Protein AF-0000000068495509 (afdb_homodimer)

Secondary structure (DSSP, 8-state):
-HHHHHHHHHHHHHHIIIIIHHHHS-GGG-S-HHHHHHHHHHH--HHHHH--HHHHHHHHHIIIIIHHHHHHHHHHHHHHSS--GGGHHHHHHHHHHHHHHHHHHHHHHHS-EE-TTS-EE--HHHHHHHHHHHHHHHHHHHHHHHHHHHHHHT--/-HHHHHHHHHHHHHHIIIIIHHHHS-GGG-S-HHHHHHHHHHH--HHHHH--HHHHHHHHHIIIIIHHHHHHHHHHHHHHSS--GGGHHHHHHHHHHHHHHHHHHHHHHHS-EE-TTS-EE--HHHHHHHHHHHHHHHHHHHHHHHHHHHHHHT--

InterPro domains:
  IPR016964 Sigma intracellular receptor 2 [PIRSF031032] (3-147)
  IPR033118 EXPERA domain [PF05241] (33-143)
  IPR033118 EXPERA domain [PS51751] (1-141)
  IPR051987 Sigma-2 receptor-like [PTHR31204] (2-148)

Organism: Komagataella pastoris (NCBI:txid4922)

Structure (mmCIF, N/CA/C/O backbone):
data_AF-0000000068495509-model_v1
#
loop_
_entity.id
_entity.type
_entity.pdbx_description
1 polymer 'Efficient mitochondria targeting-associated protein 19'
#
loop_
_atom_site.group_PDB
_atom_site.id
_atom_site.type_symbol
_atom_site.label_atom_id
_atom_site.label_alt_id
_atom_site.label_comp_id
_atom_site.label_asym_id
_atom_site.label_entity_id
_atom_site.label_seq_id
_atom_site.pdbx_PDB_ins_code
_atom_site.Cartn_x
_atom_site.Cartn_y
_atom_site.Cartn_z
_atom_site.occupancy
_atom_site.B_iso_or_equiv
_atom_site.auth_seq_id
_atom_site.auth_comp_id
_atom_site.auth_asym_id
_atom_site.auth_atom_id
_atom_site.pdbx_PDB_model_num
ATOM 1 N N . MET A 1 1 ? -19.75 14.352 3.955 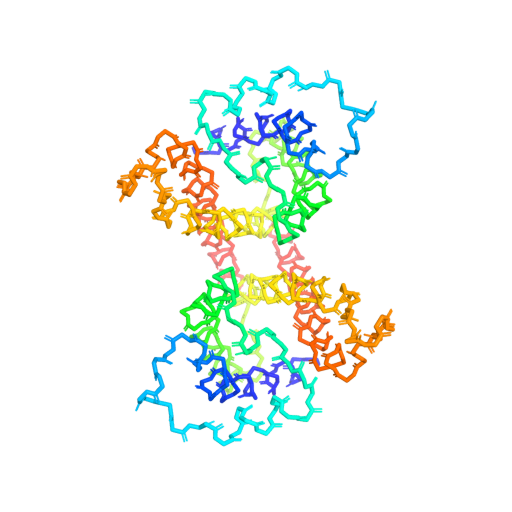1 87.19 1 MET A N 1
ATOM 2 C CA . MET A 1 1 ? -18.844 13.328 3.445 1 87.19 1 MET A CA 1
ATOM 3 C C . MET A 1 1 ? -18.203 12.547 4.59 1 87.19 1 MET A C 1
ATOM 5 O O . MET A 1 1 ? -18.109 11.32 4.535 1 87.19 1 MET A O 1
ATOM 9 N N . GLU A 1 2 ? -18.078 13.281 5.75 1 93.25 2 GLU A N 1
ATOM 10 C CA . GLU A 1 2 ? -17.422 12.609 6.867 1 93.25 2 GLU A CA 1
ATOM 11 C C . GLU A 1 2 ? -18.344 11.555 7.484 1 93.25 2 GLU A C 1
ATOM 13 O O . GLU A 1 2 ? -17.875 10.516 7.945 1 93.25 2 GLU A O 1
ATOM 18 N N . TYR A 1 3 ? -19.641 11.891 7.426 1 94.5 3 TYR A N 1
ATOM 19 C CA . TYR A 1 3 ? -20.594 10.906 7.941 1 94.5 3 TYR A CA 1
ATOM 20 C C . TYR A 1 3 ? -20.562 9.633 7.102 1 94.5 3 TYR A C 1
ATOM 22 O O . TYR A 1 3 ? -20.641 8.523 7.641 1 94.5 3 TYR A O 1
ATOM 30 N N . PHE A 1 4 ? -20.484 9.828 5.863 1 96.12 4 PHE A N 1
ATOM 31 C CA . PHE A 1 4 ? -20.391 8.688 4.953 1 96.12 4 PHE A CA 1
ATOM 32 C C . PHE A 1 4 ? -19.156 7.84 5.273 1 96.12 4 PHE A C 1
ATOM 34 O O . PHE A 1 4 ? -19.25 6.609 5.324 1 96.12 4 PHE A O 1
ATOM 41 N N . TYR A 1 5 ? -18.031 8.453 5.484 1 96.94 5 TYR A N 1
ATOM 42 C CA . TYR A 1 5 ? -16.797 7.734 5.812 1 96.94 5 TYR A CA 1
ATOM 43 C C . TYR A 1 5 ? -16.938 7.023 7.156 1 96.94 5 TYR A C 1
ATOM 45 O O . TYR A 1 5 ? -16.406 5.922 7.332 1 96.94 5 TYR A O 1
ATOM 53 N N . PHE A 1 6 ? -17.656 7.672 8.055 1 96.81 6 PHE A N 1
ATOM 54 C CA . PHE A 1 6 ? -17.891 7.07 9.367 1 96.81 6 PHE A CA 1
ATOM 55 C C . PHE A 1 6 ? -18.672 5.766 9.227 1 96.81 6 PHE A C 1
ATOM 57 O O . PHE A 1 6 ? -18.297 4.742 9.797 1 96.81 6 PHE A O 1
ATOM 64 N N . ILE A 1 7 ? -19.719 5.801 8.492 1 96.44 7 ILE A N 1
ATOM 65 C CA . ILE A 1 7 ? -20.531 4.609 8.273 1 96.44 7 ILE A CA 1
ATOM 66 C C . ILE A 1 7 ? -19.703 3.541 7.559 1 96.44 7 ILE A C 1
ATOM 68 O O . ILE A 1 7 ? -19.812 2.354 7.871 1 96.44 7 ILE A O 1
ATOM 72 N N . TYR A 1 8 ? -18.922 3.939 6.609 1 96.81 8 TYR A N 1
ATOM 73 C CA . TYR A 1 8 ? -18.047 3.041 5.875 1 96.81 8 TYR A CA 1
ATOM 74 C C . TYR A 1 8 ? -17.109 2.297 6.824 1 96.81 8 TYR A C 1
ATOM 76 O O . TYR A 1 8 ? -16.984 1.072 6.746 1 96.81 8 TYR A O 1
ATOM 84 N N . PHE A 1 9 ? -16.438 3.055 7.738 1 97 9 PHE A N 1
ATOM 85 C CA . PHE A 1 9 ? -15.531 2.439 8.695 1 97 9 PHE A CA 1
ATOM 86 C C . PHE A 1 9 ? -16.281 1.502 9.633 1 97 9 PHE A C 1
ATOM 88 O O . PHE A 1 9 ? -15.812 0.408 9.938 1 97 9 PHE A O 1
ATOM 95 N N . LEU A 1 10 ? -17.469 1.968 10.031 1 95.69 10 LEU A N 1
ATOM 96 C CA . LEU A 1 10 ? -18.266 1.182 10.953 1 95.69 10 LEU A CA 1
ATOM 97 C C . LEU A 1 10 ? -18.656 -0.157 10.336 1 95.69 10 LEU A C 1
ATOM 99 O O . LEU A 1 10 ? -18.547 -1.2 10.984 1 95.69 10 LEU A O 1
ATOM 103 N N . LEU A 1 11 ? -19.016 -0.144 9.086 1 93.5 11 LEU A N 1
ATOM 104 C CA . LEU A 1 11 ? -19.469 -1.348 8.398 1 93.5 11 LEU A CA 1
ATOM 105 C C . LEU A 1 11 ? -18.281 -2.258 8.062 1 93.5 11 LEU A C 1
ATOM 107 O O . LEU A 1 11 ? -18.438 -3.48 7.992 1 93.5 11 LEU A O 1
ATOM 111 N N . HIS A 1 12 ? -17.156 -1.715 7.852 1 93.81 12 HIS A N 1
ATOM 112 C CA . HIS A 1 12 ? -15.984 -2.492 7.449 1 93.81 12 HIS A CA 1
ATOM 113 C C . HIS A 1 12 ? -15.43 -3.303 8.617 1 93.81 12 HIS A C 1
ATOM 115 O O . HIS A 1 12 ? -14.742 -4.301 8.414 1 93.81 12 HIS A O 1
ATOM 121 N N . ILE A 1 13 ? -15.703 -2.893 9.844 1 93.75 13 ILE A N 1
ATOM 122 C CA . ILE A 1 13 ? -15.195 -3.586 11.023 1 93.75 13 ILE A CA 1
ATOM 123 C C . ILE A 1 13 ? -15.742 -5.012 11.055 1 93.75 13 ILE A C 1
ATOM 125 O O . ILE A 1 13 ? -14.969 -5.977 11.031 1 93.75 13 ILE A O 1
ATOM 129 N N . PRO A 1 14 ? -17.078 -5.219 11 1 89.44 14 PRO A N 1
ATOM 130 C CA . PRO A 1 14 ? -17.578 -6.598 11.008 1 89.44 14 PRO A CA 1
ATOM 131 C C . PRO A 1 14 ? -17.219 -7.359 9.734 1 89.44 14 PRO A C 1
ATOM 133 O O . PRO A 1 14 ? -17 -8.57 9.781 1 89.44 14 PRO A O 1
ATOM 136 N N . ILE A 1 15 ? -17.172 -6.73 8.625 1 87 15 ILE A N 1
ATOM 137 C CA . ILE A 1 15 ? -16.828 -7.379 7.363 1 87 15 ILE A CA 1
ATOM 138 C C . ILE A 1 15 ? -15.406 -7.93 7.434 1 87 15 ILE A C 1
ATOM 140 O O . ILE A 1 15 ? -15.156 -9.07 7.027 1 87 15 ILE A O 1
ATOM 144 N N . THR A 1 16 ? -14.508 -7.105 7.93 1 88.81 16 THR A N 1
ATOM 145 C CA . THR A 1 16 ? -13.117 -7.516 8.07 1 88.81 16 THR A CA 1
ATOM 146 C C . THR A 1 16 ? -12.992 -8.688 9.031 1 88.81 16 THR A C 1
ATOM 148 O O . THR A 1 16 ? -12.305 -9.672 8.742 1 88.81 16 THR A O 1
ATOM 151 N N . ILE A 1 17 ? -13.695 -8.688 10.094 1 86.81 17 ILE A N 1
ATOM 152 C CA . ILE A 1 17 ? -13.586 -9.695 11.141 1 86.81 17 ILE A CA 1
ATOM 153 C C . ILE A 1 17 ? -14.234 -11 10.672 1 86.81 17 ILE A C 1
ATOM 155 O O . ILE A 1 17 ? -13.719 -12.086 10.93 1 86.81 17 ILE A O 1
ATOM 159 N N . VAL A 1 18 ? -15.289 -10.922 9.883 1 83.5 18 VAL A N 1
ATOM 160 C CA . VAL A 1 18 ? -16.078 -12.094 9.547 1 83.5 18 VAL A CA 1
ATOM 161 C C . VAL A 1 18 ? -15.586 -12.695 8.234 1 83.5 18 VAL A C 1
ATOM 163 O O . VAL A 1 18 ? -15.492 -13.914 8.094 1 83.5 18 VAL A O 1
ATOM 166 N N . ILE A 1 19 ? -15.234 -11.844 7.328 1 84.62 19 ILE A N 1
ATOM 167 C CA . ILE A 1 19 ? -14.938 -12.328 5.984 1 84.62 19 ILE A CA 1
ATOM 168 C C . ILE A 1 19 ? -13.422 -12.359 5.777 1 84.62 19 ILE A C 1
ATOM 170 O O . ILE A 1 19 ? -12.836 -13.438 5.602 1 84.62 19 ILE A O 1
ATOM 174 N N . ASP A 1 20 ? -12.805 -11.211 5.988 1 86.62 20 ASP A N 1
ATOM 175 C CA . ASP A 1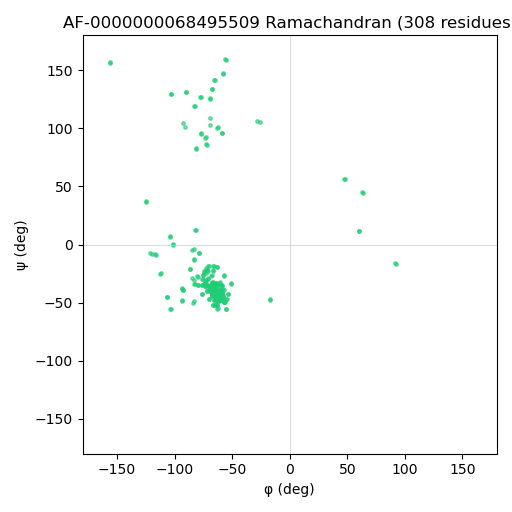 20 ? -11.383 -11.125 5.684 1 86.62 20 ASP A CA 1
ATOM 176 C C . ASP A 1 20 ? -10.562 -12.008 6.621 1 86.62 20 ASP A C 1
ATOM 178 O O . ASP A 1 20 ? -9.578 -12.617 6.207 1 86.62 20 ASP A O 1
ATOM 182 N N . ALA A 1 21 ? -10.984 -12.156 7.793 1 86.38 21 ALA A N 1
ATOM 183 C CA . ALA A 1 21 ? -10.234 -12.922 8.789 1 86.38 21 ALA A CA 1
ATOM 184 C C . ALA A 1 21 ? -10.188 -14.398 8.422 1 86.38 21 ALA A C 1
ATOM 186 O O . ALA A 1 21 ? -9.25 -15.109 8.797 1 86.38 21 ALA A O 1
ATOM 187 N N . THR A 1 22 ? -11.109 -14.898 7.594 1 84.75 22 THR A N 1
ATOM 188 C CA . THR A 1 22 ? -11.156 -16.312 7.223 1 84.75 22 THR A CA 1
ATOM 189 C C . THR A 1 22 ? -9.992 -16.672 6.301 1 84.75 22 THR A C 1
ATOM 191 O O . THR A 1 22 ? -9.656 -17.844 6.148 1 84.75 22 THR A O 1
ATOM 194 N N . VAL A 1 23 ? -9.461 -15.672 5.746 1 87.06 23 VAL A N 1
ATOM 195 C CA . VAL A 1 23 ? -8.352 -15.898 4.828 1 87.06 23 VAL A CA 1
ATOM 196 C C . VAL A 1 23 ? -7.105 -16.297 5.613 1 87.06 23 VAL A C 1
ATOM 198 O O . VAL A 1 23 ? -6.285 -17.094 5.133 1 87.06 23 VAL A O 1
ATOM 201 N N . VAL A 1 24 ? -6.965 -15.812 6.816 1 84.88 24 VAL A N 1
ATOM 202 C CA . VAL A 1 24 ? -5.734 -16.031 7.57 1 84.88 24 VAL A CA 1
ATOM 203 C C . VAL A 1 24 ? -6.004 -16.953 8.758 1 84.88 24 VAL A C 1
ATOM 205 O O . VAL A 1 24 ? -5.086 -17.594 9.273 1 84.88 24 VAL A O 1
ATOM 208 N N . ILE A 1 25 ? -7.203 -16.984 9.203 1 78.12 25 ILE A N 1
ATOM 209 C CA . ILE A 1 25 ? -7.527 -17.781 10.383 1 78.12 25 ILE A CA 1
ATOM 210 C C . ILE A 1 25 ? -7.93 -19.188 9.961 1 78.12 25 ILE A C 1
ATOM 212 O O . ILE A 1 25 ? -8.727 -19.359 9.031 1 78.12 25 ILE A O 1
ATOM 216 N N . PRO A 1 26 ? -7.344 -20.125 10.609 1 72.56 26 PRO A N 1
ATOM 217 C CA . PRO A 1 26 ? -7.66 -21.516 10.289 1 72.56 26 PRO A CA 1
ATOM 218 C C . PRO A 1 26 ? -9.141 -21.844 10.438 1 72.56 26 PRO A C 1
ATOM 220 O O . PRO A 1 26 ? -9.836 -21.188 11.227 1 72.56 26 PRO A O 1
ATOM 223 N N . PRO A 1 27 ? -9.531 -22.688 9.633 1 65.5 27 PRO A N 1
ATOM 224 C CA . PRO A 1 27 ? -10.945 -23.047 9.547 1 65.5 27 PRO A CA 1
ATOM 225 C C . PRO A 1 27 ? -11.547 -23.406 10.898 1 65.5 27 PRO A C 1
ATOM 227 O O . PRO A 1 27 ? -12.727 -23.141 11.148 1 65.5 27 PRO A O 1
ATOM 230 N N . TRP A 1 28 ? -10.82 -23.922 11.633 1 61.12 28 TRP A N 1
ATOM 231 C CA . TRP A 1 28 ? -11.398 -24.406 12.883 1 61.12 28 TRP A CA 1
ATOM 232 C C . TRP A 1 28 ? -11.875 -23.25 13.75 1 61.12 28 TRP A C 1
ATOM 234 O O . TRP A 1 28 ? -12.727 -23.422 14.625 1 61.12 28 TRP A O 1
ATOM 244 N N . PHE A 1 29 ? -11.414 -22.141 13.477 1 60.94 29 PHE A N 1
ATOM 245 C CA . PHE A 1 29 ? -11.789 -20.969 14.266 1 60.94 29 PHE A CA 1
ATOM 246 C C . PHE A 1 29 ? -12.781 -20.109 13.5 1 60.94 29 PHE A C 1
ATOM 248 O O . PHE A 1 29 ? -13.172 -19.031 13.977 1 60.94 29 PHE A O 1
ATOM 255 N N . GLN A 1 30 ? -13.18 -20.703 12.359 1 62.19 30 GLN A N 1
ATOM 256 C CA . GLN A 1 30 ? -14.031 -19.859 11.523 1 62.19 30 GLN A CA 1
ATOM 257 C C . GLN A 1 30 ? -15.508 -20.062 11.852 1 62.19 30 GLN A C 1
ATOM 259 O O . GLN A 1 30 ? -16.031 -21.172 11.727 1 62.19 30 GLN A O 1
ATOM 264 N N . TRP A 1 31 ? -16.094 -19.219 12.578 1 62.91 31 TRP A N 1
ATOM 265 C CA . TRP A 1 31 ? -17.484 -19.297 13 1 62.91 31 TRP A CA 1
ATOM 266 C C . TRP A 1 31 ? -18.406 -18.75 11.914 1 62.91 31 TRP A C 1
ATOM 268 O O . TRP A 1 31 ? -19.625 -18.969 11.945 1 62.91 31 TRP A O 1
ATOM 278 N N . GLN A 1 32 ? -17.859 -18.234 10.844 1 64.75 32 GLN A N 1
ATOM 279 C CA . GLN A 1 32 ? -18.703 -17.547 9.875 1 64.75 32 GLN A CA 1
ATOM 280 C C . GLN A 1 32 ? -18.547 -18.141 8.477 1 64.75 32 GLN A C 1
ATOM 282 O O . GLN A 1 32 ? -18.562 -17.406 7.48 1 64.75 32 GLN A O 1
ATOM 287 N N . GLU A 1 33 ? -18.391 -19.359 8.453 1 67.44 33 GLU A N 1
ATOM 288 C CA . GLU A 1 33 ? -18.156 -20.109 7.223 1 67.44 33 GLU A CA 1
ATOM 289 C C . GLU A 1 33 ? -19.328 -19.953 6.25 1 67.44 33 GLU A C 1
ATOM 291 O O . GLU A 1 33 ? -19.125 -19.859 5.035 1 67.44 33 GLU A O 1
ATOM 296 N N . LYS A 1 34 ? -20.453 -19.812 6.887 1 74.44 34 LYS A N 1
ATOM 297 C CA . LYS A 1 34 ? -21.641 -19.75 6.035 1 74.44 34 LYS A CA 1
ATOM 298 C C . LYS A 1 34 ? -21.656 -18.469 5.207 1 74.44 34 LYS A C 1
ATOM 300 O O . LYS A 1 34 ? -22.047 -18.484 4.035 1 74.44 34 LYS A O 1
ATOM 305 N N . LEU A 1 35 ? -21.312 -17.422 5.832 1 75.69 35 LEU A N 1
ATOM 306 C CA . LEU A 1 35 ? -21.312 -16.141 5.113 1 75.69 35 LEU A CA 1
ATOM 307 C C . LEU A 1 35 ? -20.266 -16.141 4.008 1 75.69 35 LEU A C 1
ATOM 309 O O . LEU A 1 35 ? -20.516 -15.625 2.914 1 75.69 35 LEU A O 1
ATOM 313 N N . VAL A 1 36 ? -19.172 -16.734 4.293 1 77.31 36 VAL A N 1
ATOM 314 C CA . VAL A 1 36 ? -18.094 -16.812 3.312 1 77.31 36 VAL A CA 1
ATOM 315 C C . VAL A 1 36 ? -18.516 -17.703 2.152 1 77.31 36 VAL A C 1
ATOM 317 O O . VAL A 1 36 ? -18.281 -17.375 0.988 1 77.31 36 VAL A O 1
ATOM 320 N N . GLU A 1 37 ? -19.125 -18.766 2.488 1 78.12 37 GLU A N 1
ATOM 321 C CA . GLU A 1 37 ? -19.609 -19.688 1.462 1 78.12 37 GLU A CA 1
ATOM 322 C C . GLU A 1 37 ? -20.656 -19.031 0.576 1 78.12 37 GLU A C 1
ATOM 324 O O . GLU A 1 37 ? -20.672 -19.219 -0.641 1 78.12 37 GLU A O 1
ATOM 329 N N . PHE A 1 38 ? -21.484 -18.297 1.233 1 78.75 38 PHE A N 1
ATOM 330 C CA . PHE A 1 38 ? -22.5 -17.578 0.479 1 78.75 38 PHE A CA 1
ATOM 331 C C . PHE A 1 38 ? -21.859 -16.594 -0.49 1 78.75 38 PHE A C 1
ATOM 333 O O . PHE A 1 38 ? -22.25 -16.516 -1.657 1 78.75 38 PHE A O 1
ATOM 340 N N . HIS A 1 39 ? -20.922 -15.883 -0.007 1 78.31 39 HIS A N 1
ATOM 341 C CA . HIS A 1 39 ? -20.234 -14.906 -0.841 1 78.31 39 HIS A CA 1
ATOM 342 C C . HIS A 1 39 ? -19.484 -15.586 -1.983 1 78.31 39 HIS A C 1
ATOM 344 O O . HIS A 1 39 ? -19.531 -15.117 -3.123 1 78.31 39 HIS A O 1
ATOM 350 N N . GLN A 1 40 ? -18.906 -16.656 -1.719 1 79.88 40 GLN A N 1
ATOM 351 C CA . GLN A 1 40 ? -18.156 -17.391 -2.736 1 79.88 40 GLN A CA 1
ATOM 352 C C . GLN A 1 40 ? -19.078 -17.938 -3.818 1 79.88 40 GLN A C 1
ATOM 354 O O . GLN A 1 40 ? -18.766 -17.859 -5.008 1 79.88 40 GLN A O 1
ATOM 359 N N . GLN A 1 41 ? -20.141 -18.406 -3.422 1 78.81 41 GLN A N 1
ATOM 360 C CA . GLN A 1 41 ? -21.109 -18.969 -4.359 1 78.81 41 GLN A CA 1
ATOM 361 C C . GLN A 1 41 ? -21.797 -17.891 -5.168 1 78.81 41 GLN A C 1
ATOM 363 O O . GLN A 1 41 ? -22.016 -18.047 -6.371 1 78.81 41 GLN A O 1
ATOM 368 N N . ALA A 1 42 ? -22.016 -16.844 -4.512 1 79.25 42 ALA A N 1
ATOM 369 C CA . ALA A 1 42 ? -22.766 -15.766 -5.148 1 79.25 42 ALA A CA 1
ATOM 370 C C . ALA A 1 42 ? -21.891 -15.008 -6.148 1 79.25 42 ALA A C 1
ATOM 372 O O . ALA A 1 42 ? -22.359 -14.625 -7.227 1 79.25 42 ALA A O 1
ATOM 373 N N . ASN A 1 43 ? -20.656 -14.875 -5.871 1 83.88 43 ASN A N 1
ATOM 374 C CA . ASN A 1 43 ? -19.828 -13.984 -6.684 1 83.88 43 ASN A CA 1
ATOM 375 C C . ASN A 1 43 ? -18.656 -14.742 -7.328 1 83.88 43 ASN A C 1
ATOM 377 O O . ASN A 1 43 ? -17.969 -14.203 -8.195 1 83.88 43 ASN A O 1
ATOM 381 N N . GLY A 1 44 ? -18.438 -15.945 -7 1 83.56 44 GLY A N 1
ATOM 382 C CA . GLY A 1 44 ? -17.328 -16.703 -7.555 1 83.56 44 GLY A CA 1
ATOM 383 C C . GLY A 1 44 ? -15.977 -16.109 -7.203 1 83.56 44 GLY A C 1
ATOM 384 O O . GLY A 1 44 ? -15.125 -15.93 -8.07 1 83.56 44 GLY A O 1
ATOM 385 N N . ASP A 1 45 ? -15.836 -15.773 -6 1 86.44 45 ASP A N 1
ATOM 386 C CA . ASP A 1 45 ? -14.617 -15.117 -5.527 1 86.44 45 ASP A CA 1
ATOM 387 C C . ASP A 1 45 ? -13.461 -16.109 -5.453 1 86.44 45 ASP A C 1
ATOM 389 O O . ASP A 1 45 ? -13.25 -16.75 -4.414 1 86.44 45 ASP A O 1
ATOM 393 N N . PHE A 1 46 ? -12.719 -16.188 -6.543 1 87.94 46 PHE A N 1
ATOM 394 C CA . PHE A 1 46 ? -11.641 -17.156 -6.652 1 87.94 46 PHE A CA 1
ATOM 395 C C . PHE A 1 46 ? -10.469 -16.781 -5.754 1 87.94 46 PHE A C 1
ATOM 397 O O . PHE A 1 46 ? -9.664 -17.625 -5.375 1 87.94 46 PHE A O 1
ATOM 404 N N . LEU A 1 47 ? -10.344 -15.516 -5.391 1 89.5 47 LEU A N 1
ATOM 405 C CA . LEU A 1 47 ? -9.273 -15.094 -4.496 1 89.5 47 LEU A CA 1
ATOM 406 C C . LEU A 1 47 ? -9.492 -15.641 -3.09 1 89.5 47 LEU A C 1
ATOM 408 O O . LEU A 1 47 ? -8.539 -16.062 -2.432 1 89.5 47 LEU A O 1
ATOM 412 N N . LEU A 1 48 ? -10.742 -15.625 -2.686 1 87.25 48 LEU A N 1
ATOM 413 C CA . LEU A 1 48 ? -11.086 -16.141 -1.362 1 87.25 48 LEU A CA 1
ATOM 414 C C . LEU A 1 48 ? -10.969 -17.656 -1.325 1 87.25 48 LEU A C 1
ATOM 416 O O . LEU A 1 48 ? -10.773 -18.25 -0.259 1 87.25 48 LEU A O 1
ATOM 420 N N . ASP A 1 49 ? -11.039 -18.219 -2.492 1 85.19 49 ASP A N 1
ATOM 421 C CA . ASP A 1 49 ? -10.938 -19.672 -2.592 1 85.19 49 ASP A CA 1
ATOM 422 C C . ASP A 1 49 ? -9.477 -20.125 -2.596 1 85.19 49 ASP A C 1
ATOM 424 O O . ASP A 1 49 ? -9.086 -21 -1.82 1 85.19 49 ASP A O 1
ATOM 428 N N . SER A 1 50 ? -8.703 -19.516 -3.396 1 88.44 50 SER A N 1
ATOM 429 C CA . SER A 1 50 ? -7.316 -19.953 -3.58 1 88.44 50 SER A CA 1
ATOM 430 C C . SER A 1 50 ? -6.406 -19.359 -2.51 1 88.44 50 SER A C 1
ATOM 432 O O . SER A 1 50 ? -5.363 -19.938 -2.191 1 88.44 50 SER A O 1
ATOM 434 N N . LYS A 1 51 ? -6.715 -18.203 -1.985 1 91.19 51 LYS A N 1
ATOM 435 C CA . LYS A 1 51 ? -5.977 -17.5 -0.936 1 91.19 51 LYS A CA 1
ATOM 436 C C . LYS A 1 51 ? -4.484 -17.469 -1.24 1 91.19 51 LYS A C 1
ATOM 438 O O . LYS A 1 51 ? -3.668 -17.891 -0.416 1 91.19 51 LYS A O 1
ATOM 443 N N . PRO A 1 52 ? -4.188 -16.938 -2.416 1 92.31 52 PRO A N 1
ATOM 444 C CA . PRO A 1 52 ? -2.76 -16.859 -2.729 1 92.31 52 PRO A CA 1
ATOM 445 C C . PRO A 1 52 ? -1.959 -16.109 -1.664 1 92.31 52 PRO A C 1
ATOM 447 O O . PRO A 1 52 ? -2.521 -15.312 -0.912 1 92.31 52 PRO A O 1
ATOM 450 N N . LEU A 1 53 ? -0.712 -16.328 -1.6 1 91.69 53 LEU A N 1
ATOM 451 C CA . LEU A 1 53 ? 0.146 -15.82 -0.538 1 91.69 53 LEU A CA 1
ATOM 452 C C . LEU A 1 53 ? 0.108 -14.289 -0.5 1 91.69 53 LEU A C 1
ATOM 454 O O . LEU A 1 53 ? 0.078 -13.695 0.578 1 91.69 53 LEU A O 1
ATOM 458 N N . TRP A 1 54 ? 0.203 -13.68 -1.69 1 92.38 54 TRP A N 1
ATOM 459 C CA . TRP A 1 54 ? 0.149 -12.227 -1.721 1 92.38 54 TRP A CA 1
ATOM 460 C C . TRP A 1 54 ? -1.167 -11.719 -1.14 1 92.38 54 TRP A C 1
ATOM 462 O O . TRP A 1 54 ? -1.192 -10.703 -0.438 1 92.38 54 TRP A O 1
ATOM 472 N N . PHE A 1 55 ? -2.252 -12.445 -1.356 1 93.94 55 PHE A N 1
ATOM 473 C CA . PHE A 1 55 ? -3.57 -12.078 -0.846 1 93.94 55 PHE A CA 1
ATOM 474 C C . PHE A 1 55 ? -3.637 -12.273 0.664 1 93.94 55 PHE A C 1
ATOM 476 O O . PHE A 1 55 ? -4.145 -11.414 1.384 1 93.94 55 PHE A O 1
ATOM 483 N N . ARG A 1 56 ? -3.08 -13.289 1.119 1 92.56 56 ARG A N 1
ATOM 484 C CA . ARG A 1 56 ? -3.029 -13.539 2.555 1 92.56 56 ARG A CA 1
ATOM 485 C C . ARG A 1 56 ? -2.209 -12.477 3.273 1 92.56 56 ARG A C 1
ATOM 487 O O . ARG A 1 56 ? -2.562 -12.055 4.375 1 92.56 56 ARG A O 1
ATOM 494 N N . SER A 1 57 ? -1.155 -12.117 2.619 1 91.75 57 SER A N 1
ATOM 495 C CA . SER A 1 57 ? -0.308 -11.086 3.211 1 91.75 57 SER A CA 1
ATOM 496 C C . SER A 1 57 ? -1.053 -9.766 3.33 1 91.75 57 SER A C 1
ATOM 498 O O . SER A 1 57 ? -0.895 -9.047 4.32 1 91.75 57 SER A O 1
ATOM 500 N N . PHE A 1 58 ? -1.839 -9.422 2.348 1 94.19 58 PHE A N 1
ATOM 501 C CA . PHE A 1 58 ? -2.652 -8.211 2.389 1 94.19 58 PHE A CA 1
ATOM 502 C C . PHE A 1 58 ? -3.637 -8.258 3.553 1 94.19 58 PHE A C 1
ATOM 504 O O . PHE A 1 58 ? -3.799 -7.277 4.277 1 94.19 58 PHE A O 1
ATOM 511 N N . VAL A 1 59 ? -4.258 -9.422 3.686 1 92.56 59 VAL A N 1
ATOM 512 C CA . VAL A 1 59 ? -5.285 -9.57 4.711 1 92.56 59 VAL A CA 1
ATOM 513 C C . VAL A 1 59 ? -4.652 -9.484 6.098 1 92.56 59 VAL A C 1
ATOM 515 O O . VAL A 1 59 ? -5.238 -8.922 7.023 1 92.56 59 VAL A O 1
ATOM 518 N N . TYR A 1 60 ? -3.492 -9.992 6.191 1 91.06 60 TYR A N 1
ATOM 519 C CA . TYR A 1 60 ? -2.768 -9.867 7.453 1 91.06 60 TYR A CA 1
ATOM 520 C C . TYR A 1 60 ? -2.576 -8.406 7.828 1 91.06 60 TYR A C 1
ATOM 522 O O . TYR A 1 60 ? -2.828 -8.008 8.969 1 91.06 60 TYR A O 1
ATOM 530 N N . LEU A 1 61 ? -2.186 -7.621 6.863 1 88.56 61 LEU A N 1
ATOM 531 C CA . LEU A 1 61 ? -1.975 -6.195 7.098 1 88.56 61 LEU A CA 1
ATOM 532 C C . LEU A 1 61 ? -3.291 -5.5 7.426 1 88.56 61 LEU A C 1
ATOM 534 O O . LEU A 1 61 ? -3.322 -4.574 8.242 1 88.56 61 LEU A O 1
ATOM 538 N N . GLU A 1 62 ? -4.289 -5.938 6.836 1 90.5 62 GLU A N 1
ATOM 539 C CA . GLU A 1 62 ? -5.609 -5.379 7.117 1 90.5 62 GLU A CA 1
ATOM 540 C C . GLU A 1 62 ? -6.012 -5.617 8.57 1 90.5 62 GLU A C 1
ATOM 542 O O . GLU A 1 62 ? -6.52 -4.715 9.234 1 90.5 62 GLU A O 1
ATOM 547 N N . LEU A 1 63 ? -5.77 -6.773 8.977 1 90.94 63 LEU A N 1
ATOM 548 C CA . LEU A 1 63 ? -6.18 -7.145 10.328 1 90.94 63 LEU A CA 1
ATOM 549 C C . LEU A 1 63 ? -5.32 -6.441 11.367 1 90.94 63 LEU A C 1
ATOM 551 O O . LEU A 1 63 ? -5.816 -6.059 12.43 1 90.94 63 LEU A O 1
ATOM 555 N N . VAL A 1 64 ? -4.117 -6.156 11.016 1 89.75 64 VAL A N 1
ATOM 556 C CA . VAL A 1 64 ? -3.176 -5.633 12 1 89.75 64 VAL A CA 1
ATOM 557 C C . VAL A 1 64 ? -3.213 -4.105 11.984 1 89.75 64 VAL A C 1
ATOM 559 O O . VAL A 1 64 ? -3.125 -3.467 13.039 1 89.75 64 VAL A O 1
ATOM 562 N N . LEU A 1 65 ? -3.33 -3.551 10.781 1 90.88 65 LEU A N 1
ATOM 563 C CA . LEU A 1 65 ? -3.207 -2.102 10.68 1 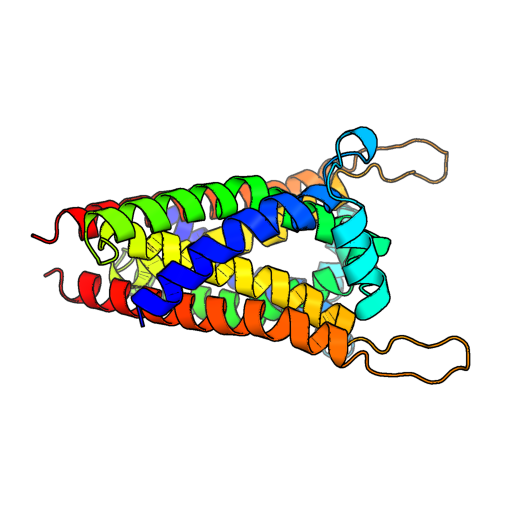90.88 65 LEU A CA 1
ATOM 564 C C . LEU A 1 65 ? -4.566 -1.457 10.422 1 90.88 65 LEU A C 1
ATOM 566 O O . LEU A 1 65 ? -4.957 -0.518 11.117 1 90.88 65 LEU A O 1
ATOM 570 N N . GLN A 1 66 ? -5.324 -2.002 9.531 1 93 66 GLN A N 1
ATOM 571 C CA . GLN A 1 66 ? -6.559 -1.351 9.102 1 93 66 GLN A CA 1
ATOM 572 C C . GLN A 1 66 ? -7.656 -1.511 10.148 1 93 66 GLN A C 1
ATOM 574 O O . GLN A 1 66 ? -8.367 -0.554 10.461 1 93 66 GLN A O 1
ATOM 579 N N . LEU A 1 67 ? -7.758 -2.674 10.688 1 94.19 67 LEU A N 1
ATOM 580 C CA . LEU A 1 67 ? -8.844 -2.939 11.633 1 94.19 67 LEU A CA 1
ATOM 581 C C . LEU A 1 67 ? -8.719 -2.057 12.867 1 94.19 67 LEU A C 1
ATOM 583 O O . LEU A 1 67 ? -9.672 -1.365 13.242 1 94.19 67 LEU A O 1
ATOM 587 N N . PRO A 1 68 ? -7.594 -1.997 13.547 1 95.06 68 PRO A N 1
ATOM 588 C CA . PRO A 1 68 ? -7.457 -1.063 14.664 1 95.06 68 PRO A CA 1
ATOM 589 C C . PRO A 1 68 ? -7.695 0.388 14.258 1 95.06 68 PRO A C 1
ATOM 591 O O . PRO A 1 68 ? -8.258 1.166 15.031 1 95.06 68 PRO A O 1
ATOM 594 N N . ALA A 1 69 ? -7.246 0.757 13.117 1 96.12 69 ALA A N 1
ATOM 595 C CA . ALA A 1 69 ? -7.465 2.119 12.633 1 96.12 69 ALA A CA 1
ATOM 596 C C . ALA A 1 69 ? -8.953 2.426 12.508 1 96.12 69 ALA A C 1
ATOM 598 O O . ALA A 1 69 ? -9.398 3.521 12.859 1 96.12 69 ALA A O 1
ATOM 599 N N . PHE A 1 70 ? -9.719 1.442 12.016 1 97 70 PHE A N 1
ATOM 600 C CA . PHE A 1 70 ? -11.156 1.627 11.891 1 97 70 PHE A CA 1
ATOM 601 C C . PHE A 1 70 ? -11.781 1.926 13.25 1 97 70 PHE A C 1
ATOM 603 O O . PHE A 1 70 ? -12.641 2.805 13.367 1 97 70 PHE A O 1
ATOM 610 N N . VAL A 1 71 ? -11.352 1.247 14.227 1 96.31 71 VAL A N 1
ATOM 611 C CA . VAL A 1 71 ? -11.883 1.437 15.578 1 96.31 71 VAL A CA 1
ATOM 612 C C . VAL A 1 71 ? -11.547 2.844 16.062 1 96.31 71 VAL A C 1
ATOM 614 O O . VAL A 1 71 ? -12.414 3.539 16.609 1 96.31 71 VAL A O 1
ATOM 617 N N . VAL A 1 72 ? -10.383 3.264 15.836 1 96.5 72 VAL A N 1
ATOM 618 C CA . VAL A 1 72 ? -9.938 4.594 16.25 1 96.5 72 VAL A CA 1
ATOM 619 C C . VAL A 1 72 ? -10.773 5.656 15.531 1 96.5 72 VAL A C 1
ATOM 621 O O . VAL A 1 72 ? -11.227 6.617 16.156 1 96.5 72 VAL A O 1
ATOM 624 N N . PHE A 1 73 ? -10.945 5.461 14.195 1 97.44 73 PHE A N 1
ATOM 625 C CA . PHE A 1 73 ? -11.695 6.434 13.414 1 97.44 73 PHE A CA 1
ATOM 626 C C . PHE A 1 73 ? -13.133 6.52 13.891 1 97.44 73 PHE A C 1
ATOM 628 O O . PHE A 1 73 ? -13.688 7.613 14.023 1 97.44 73 PHE A O 1
ATOM 635 N N . VAL A 1 74 ? -13.742 5.383 14.172 1 97.06 74 VAL A N 1
ATOM 636 C CA . VAL A 1 74 ? -15.133 5.332 14.586 1 97.06 74 VAL A CA 1
ATOM 637 C C . VAL A 1 74 ? -15.289 5.984 15.961 1 97.06 74 VAL A C 1
ATOM 639 O O . VAL A 1 74 ? -16.203 6.785 16.172 1 97.06 74 VAL A O 1
ATOM 642 N N . ILE A 1 75 ? -14.406 5.691 16.891 1 96.94 75 ILE A N 1
ATOM 643 C CA . ILE A 1 75 ? -14.469 6.266 18.219 1 96.94 75 ILE A CA 1
ATOM 644 C C . ILE A 1 75 ? -14.266 7.777 18.141 1 96.94 75 ILE A C 1
ATOM 646 O O . ILE A 1 75 ? -14.992 8.539 18.797 1 96.94 75 ILE A O 1
ATOM 650 N N . ASP A 1 76 ? -13.25 8.211 17.359 1 95.94 76 ASP A N 1
ATOM 651 C CA . ASP A 1 76 ? -12.969 9.633 17.219 1 95.94 76 ASP A CA 1
ATOM 652 C C . ASP A 1 76 ? -14.18 10.383 16.656 1 95.94 76 ASP A C 1
ATOM 654 O O . ASP A 1 76 ? -14.578 11.422 17.188 1 95.94 76 ASP A O 1
ATOM 658 N N . TYR A 1 77 ? -14.727 9.812 15.625 1 96 77 TYR A N 1
ATOM 659 C CA . TYR A 1 77 ? -15.891 10.453 15.016 1 96 77 TYR A CA 1
ATOM 660 C C . TYR A 1 77 ? -17.078 10.438 15.977 1 96 77 TYR A C 1
ATOM 662 O O . TYR A 1 77 ? -17.844 11.406 16.031 1 96 77 TYR A O 1
ATOM 670 N N . TRP A 1 78 ? -17.312 9.352 16.641 1 94.19 78 TRP A N 1
ATOM 671 C CA . TRP A 1 78 ? -18.422 9.227 17.578 1 94.19 78 TRP A CA 1
ATOM 672 C C . TRP A 1 78 ? -18.328 10.266 18.688 1 94.19 78 TRP A C 1
ATOM 674 O O . TRP A 1 78 ? -19.328 10.844 19.094 1 94.19 78 TRP A O 1
ATOM 684 N N . ARG A 1 79 ? -17.156 10.609 19.125 1 95.12 79 ARG A N 1
ATOM 685 C CA . ARG A 1 79 ? -16.922 11.531 20.219 1 95.12 79 ARG A CA 1
ATOM 686 C C . ARG A 1 79 ? -16.984 12.977 19.75 1 95.12 79 ARG A C 1
ATOM 688 O O . ARG A 1 79 ? -17.453 13.859 20.469 1 95.12 79 ARG A O 1
ATOM 695 N N . ASN A 1 80 ? -16.547 13.281 18.516 1 94.44 80 ASN A N 1
ATOM 696 C CA . ASN A 1 80 ? -16.328 14.664 18.094 1 94.44 80 ASN A CA 1
ATOM 697 C C . ASN A 1 80 ? -17.266 15.039 16.938 1 94.44 80 ASN A C 1
ATOM 699 O O . ASN A 1 80 ? -17.312 16.203 16.531 1 94.44 80 ASN A O 1
ATOM 703 N N . SER A 1 81 ? -18 14.094 16.375 1 93.19 81 SER A N 1
ATOM 704 C CA . SER A 1 81 ? -18.891 14.289 15.242 1 93.19 81 SER A CA 1
ATOM 705 C C . SER A 1 81 ? -18.125 14.781 14.016 1 93.19 81 SER A C 1
ATOM 707 O O . SER A 1 81 ? -18.703 15.383 13.117 1 93.19 81 SER A O 1
ATOM 709 N N . ARG A 1 82 ? -16.812 14.703 14.109 1 93.75 82 ARG A N 1
ATOM 710 C CA . ARG A 1 82 ? -15.875 14.969 13.031 1 93.75 82 ARG A CA 1
ATOM 711 C C . ARG A 1 82 ? -14.555 14.258 13.266 1 93.75 82 ARG A C 1
ATOM 713 O O . ARG A 1 82 ? -14.258 13.828 14.383 1 93.75 82 ARG A O 1
ATOM 720 N N . PHE A 1 83 ? -13.812 14.031 12.172 1 95.25 83 PHE A N 1
ATOM 721 C CA . PHE A 1 83 ? -12.484 13.461 12.359 1 95.25 83 PHE A CA 1
ATOM 722 C C . PHE A 1 83 ? -11.5 14.531 12.828 1 95.25 83 PHE A C 1
ATOM 724 O O . PHE A 1 83 ? -11.414 15.609 12.234 1 95.25 83 PHE A O 1
ATOM 731 N N . SER A 1 84 ? -10.82 14.273 13.891 1 94.06 84 SER A N 1
ATOM 732 C CA . SER A 1 84 ? -9.773 15.172 14.375 1 94.06 84 SER A CA 1
ATOM 733 C C . SER A 1 84 ? -8.609 15.242 13.391 1 94.06 84 SER A C 1
ATOM 735 O O . SER A 1 84 ? -8.219 14.234 12.805 1 94.06 84 SER A O 1
ATOM 737 N N . PRO A 1 85 ? -8.008 16.391 13.195 1 92.56 85 PRO A N 1
ATOM 738 C CA . PRO A 1 85 ? -6.914 16.578 12.242 1 92.56 85 PRO A CA 1
ATOM 739 C C . PRO A 1 85 ? -5.73 15.648 12.508 1 92.56 85 PRO A C 1
ATOM 741 O O . PRO A 1 85 ? -5.012 15.266 11.578 1 92.56 85 PRO A O 1
ATOM 744 N N . ARG A 1 86 ? -5.59 15.281 13.688 1 91.81 86 ARG A N 1
ATOM 745 C CA . ARG A 1 86 ? -4.48 14.406 14.039 1 91.81 86 ARG A CA 1
ATOM 746 C C . ARG A 1 86 ? -4.598 13.062 13.328 1 91.81 86 ARG A C 1
ATOM 748 O O . ARG A 1 86 ? -3.604 12.344 13.18 1 91.81 86 ARG A O 1
ATOM 755 N N . TRP A 1 87 ? -5.801 12.711 12.852 1 94.88 87 TRP A N 1
ATOM 756 C CA . TRP A 1 87 ? -6.027 11.406 12.25 1 94.88 87 TRP A CA 1
ATOM 757 C C . TRP A 1 87 ? -6.039 11.5 10.727 1 94.88 87 TRP A C 1
ATOM 759 O O . TRP A 1 87 ? -6.145 10.477 10.039 1 94.88 87 TRP A O 1
ATOM 769 N N . TYR A 1 88 ? -5.855 12.68 10.156 1 95.19 88 TYR A N 1
ATOM 770 C CA . TYR A 1 88 ? -5.875 12.859 8.703 1 95.19 88 TYR A CA 1
ATOM 771 C C . TYR A 1 88 ? -4.762 12.062 8.039 1 95.19 88 TYR A C 1
ATOM 773 O O . TYR A 1 88 ? -4.992 11.391 7.031 1 95.19 88 TYR A O 1
ATOM 781 N N . PRO A 1 89 ? -3.578 12.062 8.648 1 95.06 89 PRO A N 1
ATOM 782 C CA . PRO A 1 89 ? -2.52 11.273 8.016 1 95.06 89 PRO A CA 1
ATOM 783 C C . PRO A 1 89 ? -2.809 9.773 8.039 1 95.06 89 PRO A C 1
ATOM 785 O O . PRO A 1 89 ? -2.492 9.062 7.082 1 95.06 89 PRO A O 1
ATOM 788 N N . LEU A 1 90 ? -3.361 9.32 9.102 1 95.75 90 LEU A N 1
ATOM 789 C CA . LEU A 1 90 ? -3.674 7.898 9.203 1 95.75 90 LEU A CA 1
ATOM 790 C C . LEU A 1 90 ? -4.785 7.52 8.227 1 95.75 90 LEU A C 1
ATOM 792 O O . LEU A 1 90 ? -4.75 6.441 7.629 1 95.75 90 LEU A O 1
ATOM 796 N N . ILE A 1 91 ? -5.758 8.367 8.086 1 97.12 91 ILE A N 1
ATOM 797 C CA . ILE A 1 91 ? -6.828 8.141 7.125 1 97.12 91 ILE A CA 1
ATOM 798 C C . ILE A 1 91 ? -6.25 8.109 5.711 1 97.12 91 ILE A C 1
ATOM 800 O O . ILE A 1 91 ? -6.645 7.273 4.891 1 97.12 91 ILE A O 1
ATOM 804 N N . THR A 1 92 ? -5.293 8.977 5.465 1 96.56 92 THR A N 1
ATOM 805 C CA . THR A 1 92 ? -4.629 9.023 4.168 1 96.56 92 THR A CA 1
ATOM 806 C C . THR A 1 92 ? -3.895 7.719 3.887 1 96.56 92 THR A C 1
ATOM 808 O O . THR A 1 92 ? -4.031 7.145 2.803 1 96.56 92 THR A O 1
ATOM 811 N N . ILE A 1 93 ? -3.182 7.215 4.863 1 96 93 ILE A N 1
ATOM 812 C CA . ILE A 1 93 ? -2.416 5.98 4.73 1 96 93 ILE A CA 1
ATOM 813 C C . ILE A 1 93 ? -3.367 4.805 4.52 1 96 93 ILE A C 1
ATOM 815 O O . ILE A 1 93 ? -3.141 3.963 3.646 1 96 93 ILE A O 1
ATOM 819 N N . TYR A 1 94 ? -4.359 4.77 5.348 1 96.06 94 TYR A N 1
ATOM 820 C CA . TYR A 1 94 ? -5.352 3.709 5.219 1 96.06 94 TYR A CA 1
ATOM 821 C C . TYR A 1 94 ? -5.949 3.688 3.816 1 96.06 94 TYR A C 1
ATOM 823 O O . TYR A 1 94 ? -5.992 2.637 3.172 1 96.06 94 TYR A O 1
ATOM 831 N N . GLY A 1 95 ? -6.465 4.852 3.447 1 96.25 95 GLY A N 1
ATOM 832 C CA . GLY A 1 95 ? -7.082 4.918 2.133 1 96.25 95 GLY A CA 1
ATOM 833 C C . GLY A 1 95 ? -6.168 4.449 1.018 1 96.25 95 GLY A C 1
ATOM 834 O O . GLY A 1 95 ? -6.598 3.721 0.12 1 96.25 95 GLY A O 1
ATOM 835 N N . PHE A 1 96 ? -4.961 4.855 1.094 1 94.69 96 PHE A N 1
ATOM 836 C CA . PHE A 1 96 ? -3.992 4.465 0.076 1 94.69 96 PHE A CA 1
ATOM 837 C C . PHE A 1 96 ? -3.768 2.957 0.092 1 94.69 96 PHE A C 1
ATOM 839 O O . PHE A 1 96 ? -3.783 2.311 -0.957 1 94.69 96 PHE A O 1
ATOM 846 N N . ASN A 1 97 ? -3.562 2.436 1.25 1 93.56 97 ASN A N 1
ATOM 847 C CA . ASN A 1 97 ? -3.316 1.005 1.403 1 93.56 97 ASN A CA 1
ATOM 848 C C . ASN A 1 97 ? -4.492 0.177 0.895 1 93.56 97 ASN A C 1
ATOM 850 O O . ASN A 1 97 ? -4.305 -0.788 0.151 1 93.56 97 ASN A O 1
ATOM 854 N N . ALA A 1 98 ? -5.648 0.573 1.318 1 95.19 98 ALA A N 1
ATOM 855 C CA . ALA A 1 98 ? -6.848 -0.153 0.912 1 95.19 98 ALA A CA 1
ATOM 856 C C . ALA A 1 98 ? -7.043 -0.084 -0.6 1 95.19 98 ALA A C 1
ATOM 858 O O . ALA A 1 98 ? -7.383 -1.087 -1.235 1 95.19 98 ALA A O 1
ATOM 859 N N . ALA A 1 99 ? -6.797 1.035 -1.16 1 95.12 99 ALA A N 1
ATOM 860 C CA . ALA A 1 99 ? -6.93 1.198 -2.605 1 95.12 99 ALA A CA 1
ATOM 861 C C . ALA A 1 99 ? -5.891 0.365 -3.35 1 95.12 99 ALA A C 1
ATOM 863 O O . ALA A 1 99 ? -6.215 -0.316 -4.324 1 95.12 99 ALA A O 1
ATOM 864 N N . LEU A 1 100 ? -4.723 0.364 -2.861 1 93 100 LEU A N 1
ATOM 865 C CA . LEU A 1 100 ? -3.633 -0.353 -3.516 1 93 100 LEU A CA 1
ATOM 866 C C . LEU A 1 100 ? -3.869 -1.858 -3.475 1 93 100 LEU A C 1
ATOM 868 O O . LEU A 1 100 ? -3.717 -2.543 -4.488 1 93 100 LEU A O 1
ATOM 872 N N . THR A 1 101 ? -4.129 -2.375 -2.334 1 94.5 101 THR A N 1
ATOM 873 C CA . THR A 1 101 ? -4.34 -3.812 -2.205 1 94.5 101 THR A CA 1
ATOM 874 C C . THR A 1 101 ? -5.547 -4.258 -3.029 1 94.5 101 THR A C 1
ATOM 876 O O . THR A 1 101 ? -5.5 -5.297 -3.691 1 94.5 101 THR A O 1
ATOM 879 N N . THR A 1 102 ? -6.609 -3.436 -3.002 1 95.56 102 THR A N 1
ATOM 880 C CA . THR A 1 102 ? -7.785 -3.785 -3.793 1 95.56 102 THR A CA 1
ATOM 881 C C . THR A 1 102 ? -7.496 -3.645 -5.285 1 95.56 102 THR A C 1
ATOM 883 O O . THR A 1 102 ? -8.008 -4.418 -6.098 1 95.56 102 THR A O 1
ATOM 886 N N . TYR A 1 103 ? -6.711 -2.668 -5.609 1 94.88 103 TYR A N 1
ATOM 887 C CA . TYR A 1 103 ? -6.281 -2.527 -6.996 1 94.88 103 TYR A CA 1
ATOM 888 C C . TYR A 1 103 ? -5.629 -3.809 -7.496 1 94.88 103 TYR A C 1
ATOM 890 O O . TYR A 1 103 ? -5.934 -4.277 -8.594 1 94.88 103 TYR A O 1
ATOM 898 N N . THR A 1 104 ? -4.723 -4.406 -6.727 1 94.19 104 THR A N 1
ATOM 899 C CA . THR A 1 104 ? -4.059 -5.648 -7.094 1 94.19 104 THR A CA 1
ATOM 900 C C . THR A 1 104 ? -5.074 -6.77 -7.293 1 94.19 104 THR A C 1
ATOM 902 O O . THR A 1 104 ? -4.965 -7.551 -8.242 1 94.19 104 THR A O 1
ATOM 905 N N . CYS A 1 105 ? -6.066 -6.781 -6.445 1 93.75 105 CYS A N 1
ATOM 906 C CA . CYS A 1 105 ? -7.113 -7.785 -6.594 1 93.75 105 CYS A CA 1
ATOM 907 C C . CYS A 1 105 ? -7.875 -7.59 -7.898 1 93.75 105 CYS A C 1
ATOM 909 O O . CYS A 1 105 ? -8.164 -8.555 -8.609 1 93.75 105 CYS A O 1
ATOM 911 N N . LEU A 1 106 ? -8.203 -6.355 -8.172 1 93.88 106 LEU A N 1
ATOM 912 C CA . LEU A 1 106 ? -8.977 -6.035 -9.367 1 93.88 106 LEU A CA 1
ATOM 913 C C . LEU A 1 106 ? -8.211 -6.414 -10.633 1 93.88 106 LEU A C 1
ATOM 915 O O . LEU A 1 106 ? -8.812 -6.816 -11.625 1 93.88 106 LEU A O 1
ATOM 919 N N . VAL A 1 107 ? -6.914 -6.273 -10.586 1 91.81 107 VAL A N 1
ATOM 920 C CA . VAL A 1 107 ? -6.074 -6.648 -11.719 1 91.81 107 VAL A CA 1
ATOM 921 C C . VAL A 1 107 ? -6.219 -8.148 -11.992 1 91.81 107 VAL A C 1
ATOM 923 O O . VAL A 1 107 ? -6.293 -8.57 -13.148 1 91.81 107 VAL A O 1
ATOM 926 N N . TYR A 1 108 ? -6.234 -8.977 -10.984 1 90.69 108 TYR A N 1
ATOM 927 C CA . TYR A 1 108 ? -6.406 -10.422 -11.141 1 90.69 108 TYR A CA 1
ATOM 928 C C . TYR A 1 108 ? -7.82 -10.75 -11.602 1 90.69 108 TYR A C 1
ATOM 930 O O . TYR A 1 108 ? -8.016 -11.617 -12.461 1 90.69 108 TYR A O 1
ATOM 938 N N . ILE A 1 109 ? -8.742 -10.016 -11.039 1 90 109 ILE A N 1
ATOM 939 C CA . ILE A 1 109 ? -10.141 -10.258 -11.367 1 90 109 ILE A CA 1
ATOM 940 C C . ILE A 1 109 ? -10.398 -9.891 -12.828 1 90 109 ILE A C 1
ATOM 942 O O . ILE A 1 109 ? -11.18 -10.555 -13.516 1 90 109 ILE A O 1
ATOM 946 N N . ALA A 1 110 ? -9.711 -8.898 -13.25 1 88.38 110 ALA A N 1
ATOM 947 C CA . ALA A 1 110 ? -9.891 -8.43 -14.617 1 88.38 110 ALA A CA 1
ATOM 948 C C . ALA A 1 110 ? -9.273 -9.406 -15.617 1 88.38 110 ALA A C 1
ATOM 950 O O . ALA A 1 110 ? -9.625 -9.398 -16.797 1 88.38 110 ALA A O 1
ATOM 951 N N . GLN A 1 111 ? -8.242 -10.141 -14.953 1 80.44 111 GLN A N 1
ATOM 952 C CA . GLN A 1 111 ? -7.637 -11.109 -15.867 1 80.44 111 GLN A CA 1
ATOM 953 C C . GLN A 1 111 ? -8.617 -12.234 -16.188 1 80.44 111 GLN A C 1
ATOM 955 O O . GLN A 1 111 ? -9.305 -12.734 -15.305 1 80.44 111 GLN A O 1
ATOM 960 N N . ARG A 1 112 ? -9.117 -12.297 -17.297 1 61.41 112 ARG A N 1
ATOM 961 C CA . ARG A 1 112 ? -10.078 -13.188 -17.938 1 61.41 112 ARG A CA 1
ATOM 962 C C . ARG A 1 112 ? -10.023 -14.586 -17.328 1 61.41 112 ARG A C 1
ATOM 964 O O . ARG A 1 112 ? -8.945 -15.078 -17 1 61.41 112 ARG A O 1
ATOM 971 N N . GLU A 1 113 ? -11.055 -14.867 -16.547 1 57.81 113 GLU A N 1
ATOM 972 C CA . GLU A 1 113 ? -11.211 -16.266 -16.156 1 57.81 113 GLU A CA 1
ATOM 973 C C . GLU A 1 113 ? -11.469 -17.156 -17.375 1 57.81 113 GLU A C 1
ATOM 975 O O . GLU A 1 113 ? -12.289 -16.812 -18.234 1 57.81 113 GLU A O 1
ATOM 980 N N . VAL A 1 114 ? -10.383 -17.828 -17.812 1 52.62 114 VAL A N 1
ATOM 981 C CA . VAL A 1 114 ? -10.695 -18.844 -18.828 1 52.62 114 VAL A CA 1
ATOM 982 C C . VAL A 1 114 ? -11.68 -19.859 -18.25 1 52.62 114 VAL A C 1
ATOM 984 O O . VAL A 1 114 ? -11.391 -20.5 -17.234 1 52.62 114 VAL A O 1
ATOM 987 N N . VAL A 1 115 ? -12.953 -19.641 -18.531 1 52.22 115 VAL A N 1
ATOM 988 C CA . VAL A 1 115 ? -13.914 -20.672 -18.156 1 52.22 115 VAL A CA 1
ATOM 989 C C . VAL A 1 115 ? -13.695 -21.922 -19 1 52.22 115 VAL A C 1
ATOM 991 O O . VAL A 1 115 ? -13.117 -21.844 -20.094 1 52.22 115 VAL A O 1
ATOM 994 N N . GLY A 1 116 ? -13.703 -22.938 -18.297 1 48.75 116 GLY A N 1
ATOM 995 C CA . GLY A 1 116 ? -13.602 -24.281 -18.859 1 48.75 116 GLY A CA 1
ATOM 996 C C . GLY A 1 116 ? -13.898 -24.328 -20.359 1 48.75 116 GLY A C 1
ATOM 997 O O . GLY A 1 116 ? -13.281 -25.094 -21.094 1 48.75 116 GLY A O 1
ATOM 998 N N . SER A 1 117 ? -14.836 -23.781 -20.781 1 51.88 117 SER A N 1
ATOM 999 C CA . SER A 1 117 ? -15.219 -24.016 -22.172 1 51.88 117 SER A CA 1
ATOM 1000 C C . SER A 1 117 ? -14.414 -23.141 -23.125 1 51.88 117 SER A C 1
ATOM 1002 O O . SER A 1 117 ? -14.656 -23.141 -24.328 1 51.88 117 SER A O 1
ATOM 1004 N N . GLY A 1 118 ? -13.289 -22.469 -22.609 1 58.38 118 GLY A N 1
ATOM 1005 C CA . GLY A 1 118 ? -12.492 -21.641 -23.516 1 58.38 118 GLY A CA 1
ATOM 1006 C C . GLY A 1 118 ? -12.938 -20.188 -23.547 1 58.38 118 GLY A C 1
ATOM 1007 O O . GLY A 1 118 ? -12.289 -19.359 -24.172 1 58.38 118 GLY A O 1
ATOM 1008 N N . LEU A 1 119 ? -14.195 -20.109 -23 1 56.81 119 LEU A N 1
ATOM 1009 C CA . LEU A 1 119 ? -14.719 -18.75 -23.078 1 56.81 119 LEU A CA 1
ATOM 1010 C C . LEU A 1 119 ? -14.195 -17.891 -21.922 1 56.81 119 LEU A C 1
ATOM 1012 O O . LEU A 1 119 ? -14.156 -18.344 -20.781 1 56.81 119 LEU A O 1
ATOM 1016 N N . VAL A 1 120 ? -13.516 -16.891 -22.25 1 62.84 120 VAL A N 1
ATOM 1017 C CA . VAL A 1 120 ? -13.023 -15.898 -21.297 1 62.84 120 VAL A CA 1
ATOM 1018 C C . VAL A 1 120 ? -14.164 -14.961 -20.891 1 62.84 120 VAL A C 1
ATOM 1020 O O . VAL A 1 120 ? -14.781 -14.32 -21.734 1 62.84 120 VAL A O 1
ATOM 1023 N N . ARG A 1 121 ? -14.812 -15.32 -19.672 1 74.75 121 ARG A N 1
ATOM 1024 C CA . ARG A 1 121 ? -15.875 -14.414 -19.219 1 74.75 121 ARG A CA 1
ATOM 1025 C C . ARG A 1 121 ? -15.391 -13.531 -18.078 1 74.75 121 ARG A C 1
ATOM 1027 O O . ARG A 1 121 ? -14.672 -14 -17.188 1 74.75 121 ARG A O 1
ATOM 1034 N N . PHE A 1 122 ? -15.641 -12.312 -18.297 1 80 122 PHE A N 1
ATOM 1035 C CA . PHE A 1 122 ? -15.383 -11.328 -17.25 1 80 122 PHE A CA 1
ATOM 1036 C C . PHE A 1 122 ? -16.359 -11.492 -16.094 1 80 122 PHE A C 1
ATOM 1038 O O . PHE A 1 122 ? -17.562 -11.633 -16.312 1 80 122 PHE A O 1
ATOM 1045 N N . ASN A 1 123 ? -15.828 -11.656 -14.844 1 84.31 123 ASN A N 1
ATOM 1046 C CA . ASN A 1 123 ? -16.656 -11.797 -13.648 1 84.31 123 ASN A CA 1
ATOM 1047 C C . ASN A 1 123 ? -17.125 -10.438 -13.141 1 84.31 123 ASN A C 1
ATOM 1049 O O . ASN A 1 123 ? -16.609 -9.922 -12.156 1 84.31 123 ASN A O 1
ATOM 1053 N N . TRP A 1 124 ? -18.172 -9.953 -13.734 1 86.12 124 TRP A N 1
ATOM 1054 C CA . TRP A 1 124 ? -18.703 -8.633 -13.438 1 86.12 124 TRP A CA 1
ATOM 1055 C C . TRP A 1 124 ? -19.156 -8.547 -11.984 1 86.12 124 TRP A C 1
ATOM 1057 O O . TRP A 1 124 ? -18.844 -7.574 -11.281 1 86.12 124 TRP A O 1
ATOM 1067 N N . PRO A 1 125 ? -19.875 -9.586 -11.555 1 86.38 125 PRO A N 1
ATOM 1068 C CA . PRO A 1 125 ? -20.344 -9.477 -10.172 1 86.38 125 PRO A CA 1
ATOM 1069 C C . PRO A 1 125 ? -19.219 -9.312 -9.164 1 86.38 125 PRO A C 1
ATOM 1071 O O . PRO A 1 125 ? -19.281 -8.453 -8.289 1 86.38 125 PRO A O 1
ATOM 1074 N N . LEU A 1 126 ? -18.188 -10.062 -9.352 1 88.81 126 LEU A N 1
ATOM 1075 C CA . LEU A 1 126 ? -17.062 -9.969 -8.43 1 88.81 126 LEU A CA 1
ATOM 1076 C C . LEU A 1 126 ? -16.344 -8.625 -8.562 1 88.81 126 LEU A C 1
ATOM 1078 O O . LEU A 1 126 ? -15.977 -8.016 -7.566 1 88.81 126 LEU A O 1
ATOM 1082 N N . PHE A 1 127 ? -16.234 -8.203 -9.742 1 92.12 127 PHE A N 1
ATOM 1083 C CA . PHE A 1 127 ? -15.594 -6.914 -10 1 92.12 127 PHE A CA 1
ATOM 1084 C C . PHE A 1 127 ? -16.344 -5.789 -9.297 1 92.12 127 PHE A C 1
ATOM 1086 O O . PHE A 1 127 ? -15.727 -4.914 -8.688 1 92.12 127 PHE A O 1
ATOM 1093 N N . LEU A 1 128 ? -17.594 -5.852 -9.289 1 90.69 128 LEU A N 1
ATOM 1094 C CA . LEU A 1 128 ? -18.422 -4.793 -8.719 1 90.69 128 LEU A CA 1
ATOM 1095 C C . LEU A 1 128 ? -18.391 -4.836 -7.195 1 90.69 128 LEU A C 1
ATOM 1097 O O . LEU A 1 128 ? -18.625 -3.822 -6.535 1 90.69 128 LEU A O 1
ATOM 1101 N N . VAL A 1 129 ? -18.156 -5.941 -6.676 1 89.25 129 VAL A N 1
ATOM 1102 C CA . VAL A 1 129 ? -18.016 -6.066 -5.23 1 89.25 129 VAL A CA 1
ATOM 1103 C C . VAL A 1 129 ? -16.734 -5.383 -4.773 1 89.25 129 VAL A C 1
ATOM 1105 O O . VAL A 1 129 ? -16.703 -4.723 -3.732 1 89.25 129 VAL A O 1
ATOM 1108 N N . TYR A 1 130 ? -15.664 -5.508 -5.59 1 93.06 130 TYR A N 1
ATOM 1109 C CA . TYR A 1 130 ? -14.352 -5 -5.207 1 93.06 130 TYR A CA 1
ATOM 1110 C C . TYR A 1 130 ? -14.195 -3.533 -5.586 1 93.06 130 TYR A C 1
ATOM 1112 O O . TYR A 1 130 ? -13.422 -2.801 -4.961 1 93.06 130 TYR A O 1
ATOM 1120 N N . LEU A 1 131 ? -14.93 -3.109 -6.457 1 94.19 131 LEU A N 1
ATOM 1121 C CA . LEU A 1 131 ? -14.719 -1.786 -7.039 1 94.19 131 LEU A CA 1
ATOM 1122 C C . LEU A 1 131 ? -14.961 -0.694 -6.004 1 94.19 131 LEU A C 1
ATOM 1124 O O . LEU A 1 131 ? -14.156 0.228 -5.867 1 94.19 131 LEU A O 1
ATOM 1128 N N . PRO A 1 132 ? -16.016 -0.789 -5.203 1 94.31 132 PRO A N 1
ATOM 1129 C CA . PRO A 1 132 ? -16.234 0.266 -4.207 1 94.31 132 PRO A CA 1
ATOM 1130 C C . PRO A 1 132 ? -15.125 0.326 -3.16 1 94.31 132 PRO A C 1
ATOM 1132 O O . PRO A 1 132 ? -14.789 1.408 -2.672 1 94.31 132 PRO A O 1
ATOM 1135 N N . THR A 1 133 ? -14.594 -0.755 -2.85 1 93.62 133 THR A N 1
ATOM 1136 C CA . THR A 1 133 ? -13.562 -0.801 -1.818 1 93.62 133 THR A CA 1
ATOM 1137 C C . THR A 1 133 ? -12.219 -0.332 -2.373 1 93.62 133 THR A C 1
ATOM 1139 O O . THR A 1 133 ? -11.25 -0.204 -1.628 1 93.62 133 THR A O 1
ATOM 1142 N N . PHE A 1 134 ? -12.258 -0.147 -3.658 1 96.31 134 PHE A N 1
ATOM 1143 C CA . PHE A 1 134 ? -11.125 0.53 -4.289 1 96.31 134 PHE A CA 1
ATOM 1144 C C . PHE A 1 134 ? -11.391 2.027 -4.398 1 96.31 134 PHE A C 1
ATOM 1146 O O . PHE A 1 134 ? -10.562 2.84 -3.965 1 96.31 134 PHE A O 1
ATOM 1153 N N . MET A 1 135 ? -12.531 2.404 -4.875 1 96.5 135 MET A N 1
ATOM 1154 C CA . MET A 1 135 ? -12.867 3.785 -5.207 1 96.5 135 MET A CA 1
ATOM 1155 C C . MET A 1 135 ? -13.016 4.629 -3.947 1 96.5 135 MET A C 1
ATOM 1157 O O . MET A 1 135 ? -12.484 5.742 -3.875 1 96.5 135 MET A O 1
ATOM 1161 N N . ILE A 1 136 ? -13.711 4.156 -3.006 1 96.94 136 ILE A N 1
ATOM 1162 C CA . ILE A 1 136 ? -14.016 4.934 -1.811 1 96.94 136 ILE A CA 1
ATOM 1163 C C . ILE A 1 136 ? -12.727 5.234 -1.049 1 96.94 136 ILE A C 1
ATOM 1165 O O . ILE A 1 136 ? -12.406 6.398 -0.79 1 96.94 136 ILE A O 1
ATOM 1169 N N . PRO A 1 137 ? -11.93 4.234 -0.754 1 97.12 137 PRO A N 1
ATOM 1170 C CA . PRO A 1 137 ? -10.672 4.539 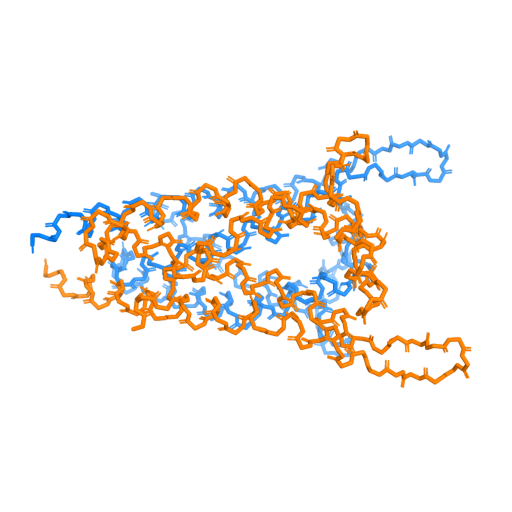-0.059 1 97.12 137 PRO A CA 1
ATOM 1171 C C . PRO A 1 137 ? -9.727 5.402 -0.893 1 97.12 137 PRO A C 1
ATOM 1173 O O . PRO A 1 137 ? -8.992 6.223 -0.344 1 97.12 137 PRO A O 1
ATOM 1176 N N . ALA A 1 138 ? -9.75 5.199 -2.195 1 96.75 138 ALA A N 1
ATOM 1177 C CA . ALA A 1 138 ? -8.906 6.02 -3.055 1 96.75 138 ALA A CA 1
ATOM 1178 C C . ALA A 1 138 ? -9.289 7.496 -2.947 1 96.75 138 ALA A C 1
ATOM 1180 O O . ALA A 1 138 ? -8.414 8.352 -2.773 1 96.75 138 ALA A O 1
ATOM 1181 N N . VAL A 1 139 ? -10.516 7.75 -3.035 1 97.44 139 VAL A N 1
ATOM 1182 C CA . VAL A 1 139 ? -11 9.125 -2.938 1 97.44 139 VAL A CA 1
ATOM 1183 C C . VAL A 1 139 ? -10.734 9.672 -1.537 1 97.44 139 VAL A C 1
ATOM 1185 O O . VAL A 1 139 ? -10.305 10.812 -1.384 1 97.44 139 VAL A O 1
ATOM 1188 N N . MET A 1 140 ? -10.984 8.859 -0.586 1 97.12 140 MET A N 1
ATOM 1189 C CA . MET A 1 140 ? -10.742 9.234 0.805 1 97.12 140 MET A CA 1
ATOM 1190 C C . MET A 1 140 ? -9.273 9.609 1.02 1 97.12 140 MET A C 1
ATOM 1192 O O . MET A 1 140 ? -8.977 10.609 1.666 1 97.12 140 MET A O 1
ATOM 1196 N N . SER A 1 141 ? -8.383 8.797 0.474 1 96.94 141 SER A N 1
ATOM 1197 C CA . SER A 1 141 ? -6.953 9.047 0.614 1 96.94 141 SER A CA 1
ATOM 1198 C C . SER A 1 141 ? -6.566 10.391 0.008 1 96.94 141 SER A C 1
ATOM 1200 O O . SER A 1 141 ? -5.852 11.18 0.635 1 96.94 141 SER A O 1
ATOM 1202 N N . VAL A 1 142 ? -7.07 10.664 -1.136 1 96.56 142 VAL A N 1
ATOM 1203 C CA . VAL A 1 142 ? -6.738 11.906 -1.828 1 96.56 142 VAL A CA 1
ATOM 1204 C C . VAL A 1 142 ? -7.32 13.094 -1.064 1 96.56 142 VAL A C 1
ATOM 1206 O O . VAL A 1 142 ? -6.645 14.109 -0.886 1 96.56 142 VAL A O 1
ATOM 1209 N N . GLN A 1 143 ? -8.531 12.984 -0.629 1 97 143 GLN A N 1
ATOM 1210 C CA . GLN A 1 143 ? -9.195 14.062 0.089 1 97 143 GLN A CA 1
ATOM 1211 C C . GLN A 1 143 ? -8.445 14.422 1.368 1 97 143 GLN A C 1
ATOM 1213 O O . GLN A 1 143 ? -8.188 15.594 1.639 1 97 143 GLN A O 1
ATOM 1218 N N . TYR A 1 144 ? -8.109 13.492 2.082 1 96.75 144 TYR A N 1
ATOM 1219 C CA . TYR A 1 144 ? -7.48 13.781 3.367 1 96.75 144 TYR A CA 1
ATOM 1220 C C . TYR A 1 144 ? -6.004 14.109 3.191 1 96.75 144 TYR A C 1
ATOM 1222 O O . TYR A 1 144 ? -5.41 14.805 4.023 1 96.75 144 TYR A O 1
ATOM 1230 N N . TYR A 1 145 ? -5.414 13.562 2.129 1 96.06 145 TYR A N 1
ATOM 1231 C CA . TYR A 1 145 ? -4.09 14.031 1.742 1 96.06 145 TYR A CA 1
ATOM 1232 C C . TYR A 1 145 ? -4.098 15.531 1.482 1 96.06 145 TYR A C 1
ATOM 1234 O O . TYR A 1 145 ? -3.262 16.266 2.012 1 96.06 145 TYR A O 1
ATOM 1242 N N . LEU A 1 146 ? -5.027 15.969 0.709 1 95.12 146 LEU A N 1
ATOM 1243 C CA . LEU A 1 146 ? -5.117 17.375 0.356 1 95.12 146 LEU A CA 1
ATOM 1244 C C . LEU A 1 146 ? -5.434 18.234 1.584 1 95.12 146 LEU A C 1
ATOM 1246 O O . LEU A 1 146 ? -4.938 19.344 1.715 1 95.12 146 LEU A O 1
ATOM 1250 N N . LYS A 1 147 ? -6.273 17.703 2.479 1 93.81 147 LYS A N 1
ATOM 1251 C CA . LYS A 1 147 ? -6.543 18.406 3.73 1 93.81 147 LYS A CA 1
ATOM 1252 C C . LYS A 1 147 ? -5.27 18.578 4.551 1 93.81 147 LYS A C 1
ATOM 1254 O O . LYS A 1 147 ? -5.027 19.641 5.113 1 93.81 147 LYS A O 1
ATOM 1259 N N . CYS A 1 148 ? -4.473 17.547 4.582 1 93.25 148 CYS A N 1
ATOM 1260 C CA . CYS A 1 148 ? -3.201 17.609 5.293 1 93.25 148 CYS A CA 1
ATOM 1261 C C . CYS A 1 148 ? -2.285 18.656 4.684 1 93.25 148 CYS A C 1
ATOM 1263 O O . CYS A 1 148 ? -1.738 19.5 5.398 1 93.25 148 CYS A O 1
ATOM 1265 N N . VAL A 1 149 ? -2.178 18.625 3.396 1 93.44 149 VAL A N 1
ATOM 1266 C CA . VAL A 1 149 ? -1.286 19.531 2.686 1 93.44 149 VAL A CA 1
ATOM 1267 C C . VAL A 1 149 ? -1.746 20.984 2.893 1 93.44 149 VAL A C 1
ATOM 1269 O O . VAL A 1 149 ? -0.925 21.875 3.104 1 93.44 149 VAL A O 1
ATOM 1272 N N . SER A 1 150 ? -3.01 21.188 2.834 1 92.5 150 SER A N 1
ATOM 1273 C CA . SER A 1 150 ? -3.559 22.531 3.025 1 92.5 150 SER A CA 1
ATOM 1274 C C . SER A 1 150 ? -3.248 23.062 4.422 1 92.5 150 SER A C 1
ATOM 1276 O O . SER A 1 150 ? -2.875 24.219 4.582 1 92.5 150 SER A O 1
ATOM 1278 N N . LEU A 1 151 ? -3.363 22.234 5.391 1 89.88 151 LEU A N 1
ATOM 1279 C CA . LEU A 1 151 ? -3.117 22.641 6.77 1 89.88 151 LEU A CA 1
ATOM 1280 C C . LEU A 1 151 ? -1.628 22.875 7.012 1 89.88 151 LEU A C 1
ATOM 1282 O O . LEU A 1 151 ? -1.249 23.781 7.75 1 89.88 151 LEU A O 1
ATOM 1286 N N . LEU A 1 152 ? -0.813 22.078 6.355 1 88.62 152 LEU A N 1
ATOM 1287 C CA . LEU A 1 152 ? 0.629 22.156 6.566 1 88.62 152 LEU A CA 1
ATOM 1288 C C . LEU A 1 152 ? 1.235 23.312 5.785 1 88.62 152 LEU A C 1
ATOM 1290 O O . LEU A 1 152 ? 2.246 23.891 6.199 1 88.62 152 LEU A O 1
ATOM 1294 N N . SER A 1 153 ? 0.693 23.562 4.652 1 85 153 SER A N 1
ATOM 1295 C CA . SER A 1 153 ? 1.192 24.672 3.848 1 85 153 SER A CA 1
ATOM 1296 C C . SER A 1 153 ? 0.886 26.016 4.504 1 85 153 SER A C 1
ATOM 1298 O O . SER A 1 153 ? 1.59 27 4.273 1 85 153 SER A O 1
ATOM 1300 N N . ASN A 1 154 ? -0.14 26.031 5.266 1 77.44 154 ASN A N 1
ATOM 1301 C CA . ASN A 1 154 ? -0.528 27.266 5.945 1 77.44 154 ASN A CA 1
ATOM 1302 C C . ASN A 1 154 ? 0.276 27.469 7.227 1 77.44 154 ASN A C 1
ATOM 1304 O O . ASN A 1 154 ? 0.17 28.516 7.863 1 77.44 154 ASN A O 1
ATOM 1308 N N . LEU A 1 155 ? 0.958 26.406 7.613 1 68 155 LEU A N 1
ATOM 1309 C CA . LEU A 1 155 ? 1.812 26.547 8.789 1 68 155 LEU A CA 1
ATOM 1310 C C . LEU A 1 155 ? 3.051 27.375 8.453 1 68 155 LEU A C 1
ATOM 1312 O O . LEU A 1 155 ? 3.725 27.125 7.457 1 68 155 LEU A O 1
ATOM 1316 N N . LYS A 1 156 ? 3.014 28.891 8.547 1 52.31 156 LYS A N 1
ATOM 1317 C CA . LYS A 1 156 ? 4.117 29.844 8.484 1 52.31 156 LYS A CA 1
ATOM 1318 C C . LYS A 1 156 ? 5.293 29.375 9.336 1 52.31 156 LYS A C 1
ATOM 1320 O O . LYS A 1 156 ? 5.105 28.875 10.453 1 52.31 156 LYS A O 1
ATOM 1325 N N . MET B 1 1 ? 19.391 13.039 9 1 87.38 1 MET B N 1
ATOM 1326 C CA . MET B 1 1 ? 18.547 11.953 8.5 1 87.38 1 MET B CA 1
ATOM 1327 C C . MET B 1 1 ? 17.922 12.312 7.16 1 87.38 1 MET B C 1
ATOM 1329 O O . MET B 1 1 ? 17.875 11.492 6.246 1 87.38 1 MET B O 1
ATOM 1333 N N . GLU B 1 2 ? 17.75 13.672 7 1 93.25 2 GLU B N 1
ATOM 1334 C CA . GLU B 1 2 ? 17.109 14.086 5.758 1 93.25 2 GLU B CA 1
ATOM 1335 C C . GLU B 1 2 ? 18.047 13.945 4.57 1 93.25 2 GLU B C 1
ATOM 1337 O O . GLU B 1 2 ? 17.625 13.625 3.461 1 93.25 2 GLU B O 1
ATOM 1342 N N . TYR B 1 3 ? 19.344 14.172 4.887 1 94.62 3 TYR B N 1
ATOM 1343 C CA . TYR B 1 3 ? 20.312 14 3.816 1 94.62 3 TYR B CA 1
ATOM 1344 C C . TYR B 1 3 ? 20.359 12.547 3.354 1 94.62 3 TYR B C 1
ATOM 1346 O O . TYR B 1 3 ? 20.469 12.273 2.154 1 94.62 3 TYR B O 1
ATOM 1354 N N . PHE B 1 4 ? 20.297 11.695 4.273 1 96.19 4 PHE B N 1
ATOM 1355 C CA . PHE B 1 4 ? 20.266 10.273 3.959 1 96.19 4 PHE B CA 1
ATOM 1356 C C . PHE B 1 4 ? 19.078 9.938 3.074 1 96.19 4 PHE B C 1
ATOM 1358 O O . PHE B 1 4 ? 19.219 9.203 2.088 1 96.19 4 PHE B O 1
ATOM 1365 N N . TYR B 1 5 ? 17.906 10.43 3.404 1 96.94 5 TYR B N 1
ATOM 1366 C CA . TYR B 1 5 ? 16.719 10.18 2.613 1 96.94 5 TYR B CA 1
ATOM 1367 C C . TYR B 1 5 ? 16.844 10.781 1.219 1 96.94 5 TYR B C 1
ATOM 1369 O O . TYR B 1 5 ? 16.375 10.203 0.239 1 96.94 5 TYR B O 1
ATOM 1377 N N . PHE B 1 6 ? 17.531 11.922 1.161 1 96.88 6 PHE B N 1
ATOM 1378 C CA . PHE B 1 6 ? 17.766 12.57 -0.125 1 96.88 6 PHE B CA 1
ATOM 1379 C C . PHE B 1 6 ? 18.609 11.68 -1.033 1 96.88 6 PHE B C 1
ATOM 1381 O O . PHE B 1 6 ? 18.25 11.461 -2.195 1 96.88 6 PHE B O 1
ATOM 1388 N N . ILE B 1 7 ? 19.656 11.18 -0.52 1 96.5 7 ILE B N 1
ATOM 1389 C CA . ILE B 1 7 ? 20.531 10.297 -1.29 1 96.5 7 ILE B CA 1
ATOM 1390 C C . ILE B 1 7 ? 19.766 9.039 -1.688 1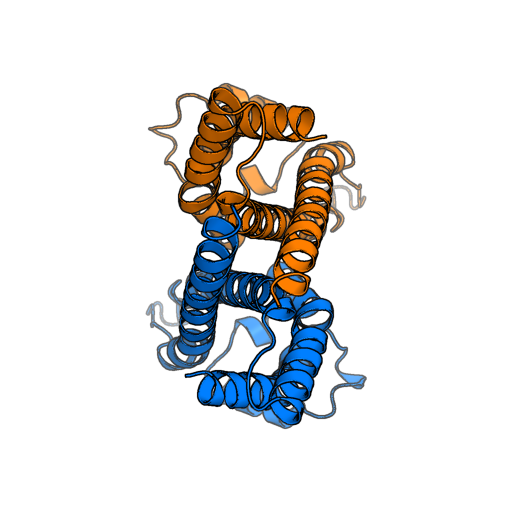 96.5 7 ILE B C 1
ATOM 1392 O O . ILE B 1 7 ? 19.922 8.539 -2.807 1 96.5 7 ILE B O 1
ATOM 1396 N N . TYR B 1 8 ? 18.984 8.516 -0.797 1 96.81 8 TYR B N 1
ATOM 1397 C CA . TYR B 1 8 ? 18.156 7.34 -1.052 1 96.81 8 TYR B CA 1
ATOM 1398 C C . TYR B 1 8 ? 17.25 7.57 -2.244 1 96.81 8 TYR B C 1
ATOM 1400 O O . TYR B 1 8 ? 17.172 6.734 -3.148 1 96.81 8 TYR B O 1
ATOM 1408 N N . PHE B 1 9 ? 16.531 8.719 -2.248 1 97 9 PHE B N 1
ATOM 1409 C CA . PHE B 1 9 ? 15.625 9.039 -3.348 1 97 9 PHE B CA 1
ATOM 1410 C C . PHE B 1 9 ? 16.391 9.211 -4.648 1 97 9 PHE B C 1
ATOM 1412 O O . PHE B 1 9 ? 15.961 8.742 -5.703 1 97 9 PHE B O 1
ATOM 1419 N N . LEU B 1 10 ? 17.547 9.867 -4.504 1 95.69 10 LEU B N 1
ATOM 1420 C CA . LEU B 1 10 ? 18.359 10.133 -5.68 1 95.69 10 LEU B CA 1
ATOM 1421 C C . LEU B 1 10 ? 18.828 8.828 -6.324 1 95.69 10 LEU B C 1
ATOM 1423 O O . LEU B 1 10 ? 18.75 8.672 -7.547 1 95.69 10 LEU B O 1
ATOM 1427 N N . LEU B 1 11 ? 19.203 7.883 -5.52 1 93.56 11 LEU B N 1
ATOM 1428 C CA . LEU B 1 11 ? 19.719 6.613 -6.012 1 93.56 11 LEU B CA 1
ATOM 1429 C C . LEU B 1 11 ? 18.594 5.727 -6.535 1 93.56 11 LEU B C 1
ATOM 1431 O O . LEU B 1 11 ? 18.812 4.906 -7.43 1 93.56 11 LEU B O 1
ATOM 1435 N N . HIS B 1 12 ? 17.438 5.859 -6.012 1 93.75 12 HIS B N 1
ATOM 1436 C CA . HIS B 1 12 ? 16.312 5.004 -6.387 1 93.75 12 HIS B CA 1
ATOM 1437 C C . HIS B 1 12 ? 15.773 5.383 -7.762 1 93.75 12 HIS B C 1
ATOM 1439 O O . HIS B 1 12 ? 15.133 4.566 -8.422 1 93.75 12 HIS B O 1
ATOM 1445 N N . ILE B 1 13 ? 16.016 6.594 -8.203 1 93.75 13 ILE B N 1
ATOM 1446 C CA . ILE B 1 13 ? 15.508 7.051 -9.492 1 93.75 13 ILE B CA 1
ATOM 1447 C C . ILE B 1 13 ? 16.125 6.207 -10.617 1 93.75 13 ILE B C 1
ATOM 1449 O O . ILE B 1 13 ? 15.391 5.547 -11.359 1 93.75 13 ILE B O 1
ATOM 1453 N N . PRO B 1 14 ? 17.469 6.102 -10.727 1 89.5 14 PRO B N 1
ATOM 1454 C CA . PRO B 1 14 ? 18.031 5.266 -11.797 1 89.5 14 PRO B CA 1
ATOM 1455 C C . PRO B 1 14 ? 17.734 3.781 -11.594 1 89.5 14 PRO B C 1
ATOM 1457 O O . PRO B 1 14 ? 17.562 3.047 -12.57 1 89.5 14 PRO B O 1
ATOM 1460 N N . ILE B 1 15 ? 17.672 3.305 -10.398 1 87 15 ILE B N 1
ATOM 1461 C CA . ILE B 1 15 ? 17.391 1.9 -10.125 1 87 15 ILE B CA 1
ATOM 1462 C C . ILE B 1 15 ? 15.992 1.545 -10.625 1 87 15 ILE B C 1
ATOM 1464 O O . ILE B 1 15 ? 15.805 0.509 -11.266 1 87 15 ILE B O 1
ATOM 1468 N N . THR B 1 16 ? 15.047 2.412 -10.305 1 88.81 16 THR B N 1
ATOM 1469 C CA . THR B 1 16 ? 13.672 2.201 -10.742 1 88.81 16 THR B CA 1
ATOM 1470 C C . THR B 1 16 ? 13.578 2.209 -12.266 1 88.81 16 THR B C 1
ATOM 1472 O O . THR B 1 16 ? 12.945 1.337 -12.859 1 88.81 16 THR B O 1
ATOM 1475 N N . ILE B 1 17 ? 14.266 3.07 -12.914 1 86.88 17 ILE B N 1
ATOM 1476 C CA . ILE B 1 17 ? 14.172 3.242 -14.359 1 86.88 17 ILE B CA 1
ATOM 1477 C C . ILE B 1 17 ? 14.891 2.09 -15.055 1 86.88 17 ILE B C 1
ATOM 1479 O O . ILE B 1 17 ? 14.422 1.586 -16.078 1 86.88 17 ILE B O 1
ATOM 1483 N N . VAL B 1 18 ? 15.961 1.575 -14.484 1 83.56 18 VAL B N 1
ATOM 1484 C CA . VAL B 1 18 ? 16.812 0.609 -15.164 1 83.56 18 VAL B CA 1
ATOM 1485 C C . VAL B 1 18 ? 16.375 -0.81 -14.812 1 83.56 18 VAL B C 1
ATOM 1487 O O . VAL B 1 18 ? 16.328 -1.686 -15.68 1 83.56 18 VAL B O 1
ATOM 1490 N N . ILE B 1 19 ? 15.992 -0.987 -13.594 1 84.75 19 ILE B N 1
ATOM 1491 C CA . ILE B 1 19 ? 15.742 -2.348 -13.133 1 84.75 19 ILE B CA 1
ATOM 1492 C C . ILE B 1 19 ? 14.234 -2.6 -13.062 1 84.75 19 ILE B C 1
ATOM 1494 O O . ILE B 1 19 ? 13.703 -3.438 -13.789 1 84.75 19 ILE B O 1
ATOM 1498 N N . ASP B 1 20 ? 13.57 -1.737 -12.32 1 86.69 20 ASP B N 1
ATOM 1499 C CA . ASP B 1 20 ? 12.148 -1.981 -12.094 1 86.69 20 ASP B CA 1
ATOM 1500 C C . ASP B 1 20 ? 11.352 -1.844 -13.391 1 86.69 20 ASP B C 1
ATOM 1502 O O . ASP B 1 20 ? 10.398 -2.59 -13.625 1 86.69 20 ASP B O 1
ATOM 1506 N N . ALA B 1 21 ? 11.758 -1.013 -14.219 1 86.44 21 ALA B N 1
ATOM 1507 C CA . ALA B 1 21 ? 11.023 -0.754 -15.461 1 86.44 21 ALA B CA 1
ATOM 1508 C C . ALA B 1 21 ? 11.047 -1.972 -16.375 1 86.44 21 ALA B C 1
ATOM 1510 O O . ALA B 1 21 ? 10.133 -2.166 -17.188 1 86.44 21 ALA B O 1
ATOM 1511 N N . THR B 1 22 ? 12.008 -2.881 -16.234 1 84.94 22 THR B N 1
ATOM 1512 C CA . THR B 1 22 ? 12.125 -4.055 -17.094 1 84.94 22 THR B CA 1
ATOM 1513 C C . THR B 1 22 ? 11 -5.047 -16.812 1 84.94 22 THR B C 1
ATOM 1515 O O . THR B 1 22 ? 10.719 -5.918 -17.641 1 84.94 22 THR B O 1
ATOM 1518 N N . VAL B 1 23 ? 10.43 -4.879 -15.703 1 87.25 23 VAL B N 1
ATOM 1519 C CA . VAL B 1 23 ? 9.352 -5.785 -15.32 1 87.25 23 VAL B CA 1
ATOM 1520 C C . VAL B 1 23 ? 8.109 -5.484 -16.156 1 87.25 23 VAL B C 1
ATOM 1522 O O . VAL B 1 23 ? 7.336 -6.391 -16.469 1 87.25 23 VAL B O 1
ATOM 1525 N N . VAL B 1 24 ? 7.934 -4.25 -16.547 1 84.81 24 VAL B N 1
ATOM 1526 C CA . VAL B 1 24 ? 6.695 -3.852 -17.203 1 84.81 24 VAL B CA 1
ATOM 1527 C C . VAL B 1 24 ? 6.98 -3.504 -18.656 1 84.81 24 VAL B C 1
ATOM 1529 O O . VAL B 1 24 ? 6.082 -3.559 -19.5 1 84.81 24 VAL B O 1
ATOM 1532 N N . ILE B 1 25 ? 8.164 -3.125 -18.938 1 78.12 25 ILE B N 1
ATOM 1533 C CA . ILE B 1 25 ? 8.5 -2.697 -20.297 1 78.12 25 ILE B CA 1
ATOM 1534 C C . ILE B 1 25 ? 8.977 -3.896 -21.109 1 78.12 25 ILE B C 1
ATOM 1536 O O . ILE B 1 25 ? 9.812 -4.68 -20.656 1 78.12 25 ILE B O 1
ATOM 1540 N N . PRO B 1 26 ? 8.422 -4.004 -22.25 1 72.56 26 PRO B N 1
ATOM 1541 C CA . PRO B 1 26 ? 8.805 -5.113 -23.125 1 72.56 26 PRO B CA 1
ATOM 1542 C C . PRO B 1 26 ? 10.305 -5.121 -23.438 1 72.56 26 PRO B C 1
ATOM 1544 O O . PRO B 1 26 ? 10.945 -4.07 -23.422 1 72.56 26 PRO B O 1
ATOM 1547 N N . PRO B 1 27 ? 10.758 -6.262 -23.578 1 65.75 27 PRO B N 1
ATOM 1548 C CA . PRO B 1 27 ? 12.188 -6.484 -23.781 1 65.75 27 PRO B CA 1
ATOM 1549 C C . PRO B 1 27 ? 12.766 -5.633 -24.906 1 65.75 27 PRO B C 1
ATOM 1551 O O . PRO B 1 27 ? 13.93 -5.219 -24.844 1 65.75 27 PRO B O 1
ATOM 1554 N N . TRP B 1 28 ? 12.039 -5.438 -25.781 1 61.34 28 TRP B N 1
ATOM 1555 C CA . TRP B 1 28 ? 12.602 -4.742 -26.938 1 61.34 28 TRP B CA 1
ATOM 1556 C C . TRP B 1 28 ? 12.992 -3.314 -26.578 1 61.34 28 TRP B C 1
ATOM 1558 O O . TRP B 1 28 ? 13.828 -2.705 -27.25 1 61.34 28 TRP B O 1
ATOM 1568 N N . PHE B 1 29 ? 12.477 -2.852 -25.562 1 61.41 29 PHE B N 1
ATOM 1569 C CA . PHE B 1 29 ? 12.766 -1.484 -25.141 1 61.41 29 PHE B CA 1
ATOM 1570 C C . PHE B 1 29 ? 13.742 -1.468 -23.969 1 61.41 29 PHE B C 1
ATOM 1572 O O . PHE B 1 29 ? 14.078 -0.401 -23.453 1 61.41 29 PHE B O 1
ATOM 1579 N N . GLN B 1 30 ? 14.211 -2.715 -23.719 1 62.19 30 GLN B N 1
ATOM 1580 C CA . GLN B 1 30 ? 15.039 -2.771 -22.516 1 62.19 30 GLN B CA 1
ATOM 1581 C C . GLN B 1 30 ? 16.516 -2.574 -22.859 1 62.19 30 GLN B C 1
ATOM 1583 O O . GLN B 1 30 ? 17.078 -3.316 -23.656 1 62.19 30 GLN B O 1
ATOM 1588 N N . TRP B 1 31 ? 17.047 -1.468 -22.594 1 62.69 31 TRP B N 1
ATOM 1589 C CA . TRP B 1 31 ? 18.438 -1.121 -22.875 1 62.69 31 TRP B CA 1
ATOM 1590 C C . TRP B 1 31 ? 19.344 -1.596 -21.75 1 62.69 31 TRP B C 1
ATOM 1592 O O . TRP B 1 31 ? 20.578 -1.654 -21.922 1 62.69 31 TRP B O 1
ATOM 1602 N N . GLN B 1 32 ? 18.812 -2.123 -20.703 1 64.81 32 GLN B N 1
ATOM 1603 C CA . GLN B 1 32 ? 19.641 -2.414 -19.547 1 64.81 32 GLN B CA 1
ATOM 1604 C C . GLN B 1 32 ? 19.531 -3.879 -19.141 1 64.81 32 GLN B C 1
ATOM 1606 O O . GLN B 1 32 ? 19.531 -4.199 -17.953 1 64.81 32 GLN B O 1
ATOM 1611 N N . GLU B 1 33 ? 19.438 -4.672 -20.078 1 67.44 33 GLU B N 1
ATOM 1612 C CA . GLU B 1 33 ? 19.266 -6.109 -19.891 1 67.44 33 GLU B CA 1
ATOM 1613 C C . GLU B 1 33 ? 20.438 -6.719 -19.141 1 67.44 33 GLU B C 1
ATOM 1615 O O . GLU B 1 33 ? 20.25 -7.605 -18.312 1 67.44 33 GLU B O 1
ATOM 1620 N N . LYS B 1 34 ? 21.547 -6.102 -19.422 1 74.31 34 LYS B N 1
ATOM 1621 C CA . LYS B 1 34 ? 22.75 -6.676 -18.828 1 74.31 34 LYS B CA 1
ATOM 1622 C C . LYS B 1 34 ? 22.734 -6.516 -17.297 1 74.31 34 LYS B C 1
ATOM 1624 O O . LYS B 1 34 ? 23.141 -7.422 -16.578 1 74.31 34 LYS B O 1
ATOM 1629 N N . LEU B 1 35 ? 22.328 -5.387 -16.875 1 75.44 35 LEU B N 1
ATOM 1630 C CA . LEU B 1 35 ? 22.297 -5.148 -15.445 1 75.44 35 LEU B CA 1
ATOM 1631 C C . LEU B 1 35 ? 21.281 -6.051 -14.758 1 75.44 35 LEU B C 1
ATOM 1633 O O . LEU B 1 35 ? 21.531 -6.566 -13.672 1 75.44 35 LEU B O 1
ATOM 1637 N N . VAL B 1 36 ? 20.219 -6.23 -15.414 1 77.06 36 VAL B N 1
ATOM 1638 C CA . VAL B 1 36 ? 19.172 -7.082 -14.867 1 77.06 36 VAL B CA 1
ATOM 1639 C C . VAL B 1 36 ? 19.641 -8.531 -14.836 1 77.06 36 VAL B C 1
ATOM 1641 O O . VAL B 1 36 ? 19.422 -9.242 -13.852 1 77.06 36 VAL B O 1
ATOM 1644 N N . GLU B 1 37 ? 20.297 -8.914 -15.852 1 78 37 GLU B N 1
ATOM 1645 C CA . GLU B 1 37 ? 20.828 -10.273 -15.914 1 78 37 GLU B CA 1
ATOM 1646 C C . GLU B 1 37 ? 21.875 -10.508 -14.828 1 78 37 GLU B C 1
ATOM 1648 O O . GLU B 1 37 ? 21.906 -11.578 -14.219 1 78 37 GLU B O 1
ATOM 1653 N N . PHE B 1 38 ? 22.641 -9.508 -14.648 1 78.69 38 PHE B N 1
ATOM 1654 C CA . PHE B 1 38 ? 23.641 -9.602 -13.594 1 78.69 38 PHE B CA 1
ATOM 1655 C C . PHE B 1 38 ? 22.984 -9.766 -12.234 1 78.69 38 PHE B C 1
ATOM 1657 O O . PHE B 1 38 ? 23.406 -10.609 -11.438 1 78.69 38 PHE B O 1
ATOM 1664 N N . HIS B 1 39 ? 22.016 -8.984 -12.008 1 78.44 39 HIS B N 1
ATOM 1665 C CA . HIS B 1 39 ? 21.297 -9.055 -10.742 1 78.44 39 HIS B CA 1
ATOM 1666 C C . HIS B 1 39 ? 20.609 -10.398 -10.57 1 78.44 39 HIS B C 1
ATOM 1668 O O . HIS B 1 39 ? 20.641 -10.992 -9.484 1 78.44 39 HIS B O 1
ATOM 1674 N N . GLN B 1 40 ? 20.062 -10.883 -11.578 1 80.12 40 GLN B N 1
ATOM 1675 C CA . GLN B 1 40 ? 19.359 -12.164 -11.523 1 80.12 40 GLN B CA 1
ATOM 1676 C C . GLN B 1 40 ? 20.344 -13.312 -11.258 1 80.12 40 GLN B C 1
ATOM 1678 O O . GLN B 1 40 ? 20.047 -14.203 -10.453 1 80.12 40 GLN B O 1
ATOM 1683 N N . GLN B 1 41 ? 21.422 -13.25 -11.844 1 78.81 41 GLN B N 1
ATOM 1684 C CA . GLN B 1 41 ? 22.422 -14.297 -11.688 1 78.81 41 GLN B CA 1
ATOM 1685 C C . GLN B 1 41 ? 23.094 -14.211 -10.312 1 78.81 41 GLN B C 1
ATOM 1687 O O . GLN B 1 41 ? 23.328 -15.234 -9.672 1 78.81 41 GLN B O 1
ATOM 1692 N N . ALA B 1 42 ? 23.25 -13.039 -9.906 1 79.38 42 ALA B N 1
ATOM 1693 C CA . ALA B 1 42 ? 23.969 -12.828 -8.648 1 79.38 42 ALA B CA 1
ATOM 1694 C C . ALA B 1 42 ? 23.078 -13.172 -7.457 1 79.38 42 ALA B C 1
ATOM 1696 O O . ALA B 1 42 ? 23.562 -13.75 -6.473 1 79.38 42 ALA B O 1
ATOM 1697 N N . ASN B 1 43 ? 21.828 -12.914 -7.559 1 84.12 43 ASN B N 1
ATOM 1698 C CA . ASN B 1 43 ? 20.984 -13.031 -6.375 1 84.12 43 ASN B CA 1
ATOM 1699 C C . ASN B 1 43 ? 19.875 -14.055 -6.574 1 84.12 43 ASN B C 1
ATOM 1701 O O . ASN B 1 43 ? 19.188 -14.422 -5.625 1 84.12 43 ASN B O 1
ATOM 1705 N N . GLY B 1 44 ? 19.688 -14.555 -7.715 1 83.75 44 GLY B N 1
ATOM 1706 C CA . GLY B 1 44 ? 18.625 -15.508 -7.969 1 83.75 44 GLY B CA 1
ATOM 1707 C C . GLY B 1 44 ? 17.234 -14.93 -7.762 1 83.75 44 GLY B C 1
ATOM 1708 O O . GLY B 1 44 ? 16.406 -15.531 -7.086 1 83.75 44 GLY B O 1
ATOM 1709 N N . ASP B 1 45 ? 17.062 -13.781 -8.258 1 86.56 45 ASP B N 1
ATOM 1710 C CA . ASP B 1 45 ? 15.797 -13.07 -8.07 1 86.56 45 ASP B CA 1
ATOM 1711 C C . ASP B 1 45 ? 14.688 -13.68 -8.914 1 86.56 45 ASP B C 1
ATOM 1713 O O . ASP B 1 45 ? 14.477 -13.281 -10.062 1 86.56 45 ASP B O 1
ATOM 1717 N N . PHE B 1 46 ? 13.977 -14.602 -8.305 1 88.06 46 PHE B N 1
ATOM 1718 C CA . PHE B 1 46 ? 12.945 -15.344 -9.016 1 88.06 46 PHE B CA 1
ATOM 1719 C C . PHE B 1 46 ? 11.734 -14.461 -9.305 1 88.06 46 PHE B C 1
ATOM 1721 O O . PHE B 1 46 ? 10.969 -14.734 -10.227 1 88.06 46 PHE B O 1
ATOM 1728 N N . LEU B 1 47 ? 11.555 -13.391 -8.562 1 89.62 47 LEU B N 1
ATOM 1729 C CA . LEU B 1 47 ? 10.445 -12.477 -8.82 1 89.62 47 LEU B CA 1
ATOM 1730 C C . LEU B 1 47 ? 10.656 -11.711 -10.117 1 89.62 47 LEU B C 1
ATOM 1732 O O . LEU B 1 47 ? 9.711 -11.516 -10.891 1 89.62 47 LEU B O 1
ATOM 1736 N N . LEU B 1 48 ? 11.906 -11.336 -10.344 1 87.5 48 LEU B N 1
ATOM 1737 C CA . LEU B 1 48 ? 12.234 -10.617 -11.57 1 87.5 48 LEU B CA 1
ATOM 1738 C C . LEU B 1 48 ? 12.195 -11.547 -12.773 1 87.5 48 LEU B C 1
ATOM 1740 O O . LEU B 1 48 ? 12 -11.094 -13.906 1 87.5 48 LEU B O 1
ATOM 1744 N N . ASP B 1 49 ? 12.297 -12.805 -12.477 1 85.38 49 ASP B N 1
ATOM 1745 C CA . ASP B 1 49 ? 12.266 -13.805 -13.547 1 85.38 49 ASP B CA 1
ATOM 1746 C C . ASP B 1 49 ? 10.828 -14.148 -13.922 1 85.38 49 ASP B C 1
ATOM 1748 O O . ASP B 1 49 ? 10.469 -14.125 -15.102 1 85.38 49 ASP B O 1
ATOM 1752 N N . SER B 1 50 ? 10.055 -14.438 -12.961 1 88.56 50 SER B N 1
ATOM 1753 C CA . SER B 1 50 ? 8.695 -14.914 -13.211 1 88.56 50 SER B CA 1
ATOM 1754 C C . SER B 1 50 ? 7.738 -13.75 -13.445 1 88.56 50 SER B C 1
ATOM 1756 O O . SER B 1 50 ? 6.715 -13.906 -14.109 1 88.56 50 SER B O 1
ATOM 1758 N N . LYS B 1 51 ? 7.98 -12.602 -12.852 1 91.31 51 LYS B N 1
ATOM 1759 C CA . LYS B 1 51 ? 7.191 -11.383 -12.984 1 91.31 51 LYS B CA 1
ATOM 1760 C C . LYS B 1 51 ? 5.703 -11.672 -12.805 1 91.31 51 LYS B C 1
ATOM 1762 O O . LYS B 1 51 ? 4.891 -11.328 -13.672 1 91.31 51 LYS B O 1
ATOM 1767 N N . PRO B 1 52 ? 5.414 -12.258 -11.656 1 92.38 52 PRO B N 1
ATOM 1768 C CA . PRO B 1 52 ? 3.99 -12.523 -11.445 1 92.38 52 PRO B CA 1
ATOM 1769 C C . PRO B 1 52 ? 3.133 -11.266 -11.547 1 92.38 52 PRO B C 1
ATOM 1771 O O . PRO B 1 52 ? 3.643 -10.148 -11.383 1 92.38 52 PRO B O 1
ATOM 1774 N N . LEU B 1 53 ? 1.889 -11.406 -11.773 1 91.81 53 LEU B N 1
ATOM 1775 C CA . LEU B 1 53 ? 0.985 -10.297 -12.062 1 91.81 53 LEU B CA 1
ATOM 1776 C C . LEU B 1 53 ? 0.954 -9.312 -10.898 1 91.81 53 LEU B C 1
ATOM 1778 O O . LEU B 1 53 ? 0.934 -8.094 -11.117 1 91.81 53 LEU B O 1
ATOM 1782 N N . TRP B 1 54 ? 0.865 -9.859 -9.672 1 92.44 54 TRP B N 1
ATOM 1783 C CA . TRP B 1 54 ? 0.854 -8.969 -8.523 1 92.44 54 TRP B CA 1
ATOM 1784 C C . TRP B 1 54 ? 2.133 -8.133 -8.469 1 92.44 54 TRP B C 1
ATOM 1786 O O . TRP B 1 54 ? 2.098 -6.953 -8.125 1 92.44 54 TRP B O 1
ATOM 1796 N N . PHE B 1 55 ? 3.256 -8.703 -8.875 1 94.06 55 PHE B N 1
ATOM 1797 C CA . PHE B 1 55 ? 4.543 -8.016 -8.883 1 94.06 55 PHE B CA 1
ATOM 1798 C C . PHE B 1 55 ? 4.582 -6.965 -9.984 1 94.06 55 PHE B C 1
ATOM 1800 O O . PHE B 1 55 ? 5.035 -5.84 -9.75 1 94.06 55 PHE B O 1
ATOM 1807 N N . ARG B 1 56 ? 4.062 -7.27 -11.062 1 92.69 56 ARG B N 1
ATOM 1808 C CA . ARG B 1 56 ? 3.99 -6.316 -12.172 1 92.69 56 ARG B CA 1
ATOM 1809 C C . ARG B 1 56 ? 3.104 -5.129 -11.812 1 92.69 56 ARG B C 1
ATOM 1811 O O . ARG B 1 56 ? 3.41 -3.988 -12.172 1 92.69 56 ARG B O 1
ATOM 1818 N N . SER B 1 57 ? 2.051 -5.457 -11.141 1 91.81 57 SER B N 1
ATOM 1819 C CA . SER B 1 57 ? 1.146 -4.391 -10.727 1 91.81 57 SER B CA 1
ATOM 1820 C C . SER B 1 57 ? 1.827 -3.432 -9.758 1 91.81 57 SER B C 1
ATOM 1822 O O . SER B 1 57 ? 1.613 -2.219 -9.82 1 91.81 57 SER B O 1
ATOM 1824 N N . PHE B 1 58 ? 2.619 -3.947 -8.852 1 94.31 58 PHE B N 1
ATOM 1825 C CA . PHE B 1 58 ? 3.379 -3.121 -7.926 1 94.31 58 PHE B CA 1
ATOM 1826 C C . PHE B 1 58 ? 4.336 -2.203 -8.672 1 94.31 58 PHE B C 1
ATOM 1828 O O . PHE B 1 58 ? 4.438 -1.015 -8.367 1 94.31 58 PHE B O 1
ATOM 1835 N N . VAL B 1 59 ? 5.008 -2.799 -9.648 1 92.62 59 VAL B N 1
ATOM 1836 C CA . VAL B 1 59 ? 6.02 -2.051 -10.383 1 92.62 59 VAL B CA 1
ATOM 1837 C C . VAL B 1 59 ? 5.355 -0.948 -11.203 1 92.62 59 VAL B C 1
ATOM 1839 O O . VAL B 1 59 ? 5.898 0.15 -11.336 1 92.62 59 VAL B O 1
ATOM 1842 N N . TYR B 1 60 ? 4.219 -1.243 -11.68 1 91.19 60 TYR B N 1
ATOM 1843 C CA . TYR B 1 60 ? 3.467 -0.219 -12.398 1 91.19 60 TYR B CA 1
ATOM 1844 C C . TYR B 1 60 ? 3.197 0.985 -11.5 1 91.19 60 TYR B C 1
ATOM 1846 O O . TYR B 1 60 ? 3.406 2.129 -11.914 1 91.19 60 TYR B O 1
ATOM 1854 N N . LEU B 1 61 ? 2.795 0.712 -10.297 1 88.75 61 LEU B N 1
ATOM 1855 C CA . LEU B 1 61 ? 2.516 1.778 -9.344 1 88.75 61 LEU B CA 1
ATOM 1856 C C . LEU B 1 61 ? 3.791 2.529 -8.977 1 88.75 61 LEU B C 1
ATOM 1858 O O . LEU B 1 61 ? 3.764 3.746 -8.773 1 88.75 61 LEU B O 1
ATOM 1862 N N . GLU B 1 62 ? 4.824 1.837 -8.922 1 90.5 62 GLU B N 1
ATOM 1863 C CA . GLU B 1 62 ? 6.113 2.463 -8.633 1 90.5 62 GLU B CA 1
ATOM 1864 C C . GLU B 1 62 ? 6.496 3.459 -9.727 1 90.5 62 GLU B C 1
ATOM 1866 O O . GLU B 1 62 ? 6.949 4.566 -9.43 1 90.5 62 GLU B O 1
ATOM 1871 N N . LEU B 1 63 ? 6.293 3.047 -10.891 1 91 63 LEU B N 1
ATOM 1872 C CA . LEU B 1 63 ? 6.691 3.881 -12.023 1 91 63 LEU B CA 1
ATOM 1873 C C . LEU B 1 63 ? 5.781 5.098 -12.148 1 91 63 LEU B C 1
ATOM 1875 O O . LEU B 1 63 ? 6.238 6.188 -12.5 1 91 63 LEU B O 1
ATOM 1879 N N . VAL B 1 64 ? 4.574 4.953 -11.727 1 89.75 64 VAL B N 1
ATOM 1880 C CA . VAL B 1 64 ? 3.592 6.008 -11.961 1 89.75 64 VAL B CA 1
ATOM 1881 C C . VAL B 1 64 ? 3.559 6.957 -10.766 1 89.75 64 VAL B C 1
ATOM 1883 O O . VAL B 1 64 ? 3.424 8.172 -10.93 1 89.75 64 VAL B O 1
ATOM 1886 N N . LEU B 1 65 ? 3.676 6.363 -9.578 1 90.94 65 LEU B N 1
ATOM 1887 C CA . LEU B 1 65 ? 3.49 7.191 -8.391 1 90.94 65 LEU B CA 1
ATOM 1888 C C . LEU B 1 65 ? 4.82 7.453 -7.695 1 90.94 65 LEU B C 1
ATOM 1890 O O . LEU B 1 65 ? 5.152 8.602 -7.391 1 90.94 65 LEU B O 1
ATOM 1894 N N . GLN B 1 66 ? 5.629 6.449 -7.539 1 93.19 66 GLN B N 1
ATOM 1895 C CA . GLN B 1 66 ? 6.84 6.582 -6.738 1 93.19 66 GLN B CA 1
ATOM 1896 C C . GLN B 1 66 ? 7.922 7.348 -7.496 1 93.19 66 GLN B C 1
ATOM 1898 O O . GLN B 1 66 ? 8.578 8.227 -6.934 1 93.19 66 GLN B O 1
ATOM 1903 N N . LEU B 1 67 ? 8.055 7.039 -8.734 1 94.31 67 LEU B N 1
ATOM 1904 C CA . LEU B 1 67 ? 9.133 7.652 -9.508 1 94.31 67 LEU B CA 1
ATOM 1905 C C . LEU B 1 67 ? 8.938 9.164 -9.602 1 94.31 67 LEU B C 1
ATOM 1907 O O . LEU B 1 67 ? 9.852 9.93 -9.273 1 94.31 67 LEU B O 1
ATOM 1911 N N . PRO B 1 68 ? 7.801 9.688 -10.008 1 95.06 68 PRO B N 1
ATOM 1912 C CA . PRO B 1 68 ? 7.594 11.141 -9.984 1 95.06 68 PRO B CA 1
ATOM 1913 C C . PRO B 1 68 ? 7.781 11.742 -8.594 1 95.06 68 PRO B C 1
ATOM 1915 O O . PRO B 1 68 ? 8.289 12.859 -8.461 1 95.06 68 PRO B O 1
ATOM 1918 N N . ALA B 1 69 ? 7.34 11.062 -7.602 1 96.25 69 ALA B N 1
ATOM 1919 C CA . ALA B 1 69 ? 7.508 11.555 -6.234 1 96.25 69 ALA B CA 1
ATOM 1920 C C . ALA B 1 69 ? 8.984 11.719 -5.883 1 96.25 69 ALA B C 1
ATOM 1922 O O . ALA B 1 69 ? 9.375 12.695 -5.242 1 96.25 69 ALA B O 1
ATOM 1923 N N . PHE B 1 70 ? 9.797 10.742 -6.32 1 97.06 70 PHE B N 1
ATOM 1924 C CA . PHE B 1 70 ? 11.234 10.828 -6.07 1 97.06 70 PHE B CA 1
ATOM 1925 C C . PHE B 1 70 ? 11.812 12.102 -6.676 1 97.06 70 PHE B C 1
ATOM 1927 O O . PHE B 1 70 ? 12.625 12.781 -6.047 1 97.06 70 PHE B O 1
ATOM 1934 N N . VAL B 1 71 ? 11.391 12.422 -7.828 1 96.44 71 VAL B N 1
ATOM 1935 C CA . VAL B 1 71 ? 11.883 13.609 -8.516 1 96.44 71 VAL B CA 1
ATOM 1936 C C . VAL B 1 71 ? 11.477 14.859 -7.734 1 96.44 71 VAL B C 1
ATOM 1938 O O . VAL B 1 71 ? 12.297 15.758 -7.516 1 96.44 71 VAL B O 1
ATOM 1941 N N . VAL B 1 72 ? 10.289 14.883 -7.293 1 96.56 72 VAL B N 1
ATOM 1942 C CA . VAL B 1 72 ? 9.781 16.016 -6.523 1 96.56 72 VAL B CA 1
ATOM 1943 C C . VAL B 1 72 ? 10.578 16.172 -5.23 1 96.56 72 VAL B C 1
ATOM 1945 O O . VAL B 1 72 ? 10.984 17.266 -4.867 1 96.56 72 VAL B O 1
ATOM 1948 N N . PHE B 1 73 ? 10.797 15.016 -4.547 1 97.5 73 PHE B N 1
ATOM 1949 C CA . PHE B 1 73 ? 11.516 15.055 -3.281 1 97.5 73 PHE B CA 1
ATOM 1950 C C . PHE B 1 73 ? 12.945 15.539 -3.482 1 97.5 73 PHE B C 1
ATOM 1952 O O . PHE B 1 73 ? 13.445 16.359 -2.703 1 97.5 73 PHE B O 1
ATOM 1959 N N . VAL B 1 74 ? 13.594 15.062 -4.52 1 97.06 74 VAL B N 1
ATOM 1960 C CA . VAL B 1 74 ? 14.984 15.414 -4.793 1 97.06 74 VAL B CA 1
ATOM 1961 C C . VAL B 1 74 ? 15.086 16.906 -5.141 1 97.06 74 VAL B C 1
ATOM 1963 O O . VAL B 1 74 ? 15.961 17.609 -4.637 1 97.06 74 VAL B O 1
ATOM 1966 N N . ILE B 1 75 ? 14.188 17.406 -5.973 1 97 75 ILE B N 1
ATOM 1967 C CA . ILE B 1 75 ? 14.188 18.812 -6.367 1 97 75 ILE B CA 1
ATOM 1968 C C . ILE B 1 75 ? 13.93 19.688 -5.145 1 97 75 ILE B C 1
ATOM 1970 O O . ILE B 1 75 ? 14.602 20.703 -4.945 1 97 75 ILE B O 1
ATOM 1974 N N . ASP B 1 76 ? 12.914 19.297 -4.34 1 96 76 ASP B N 1
ATOM 1975 C CA . ASP B 1 76 ? 12.57 20.078 -3.148 1 96 76 ASP B CA 1
ATOM 1976 C C . ASP B 1 76 ? 13.758 20.156 -2.189 1 96 76 ASP B C 1
ATOM 1978 O O . ASP B 1 76 ? 14.094 21.234 -1.71 1 96 76 ASP B O 1
ATOM 1982 N N . TYR B 1 77 ? 14.352 19.016 -1.963 1 96.12 77 TYR B N 1
ATOM 1983 C CA . TYR B 1 77 ? 15.5 19 -1.061 1 96.12 77 TYR B CA 1
ATOM 1984 C C . TYR B 1 77 ? 16.672 19.781 -1.647 1 96.12 77 TYR B C 1
ATOM 1986 O O . TYR B 1 77 ? 17.391 20.484 -0.921 1 96.12 77 TYR B O 1
ATOM 1994 N N . TRP B 1 78 ? 16.938 19.625 -2.904 1 94.19 78 TRP B N 1
ATOM 1995 C CA . TRP B 1 78 ? 18.031 20.328 -3.57 1 94.19 78 TRP B CA 1
ATOM 1996 C C . TRP B 1 78 ? 17.859 21.844 -3.457 1 94.19 78 TRP B C 1
ATOM 1998 O O . TRP B 1 78 ? 18.844 22.562 -3.252 1 94.19 78 TRP B O 1
ATOM 2008 N N . ARG B 1 79 ? 16.672 22.344 -3.496 1 95.25 79 ARG B N 1
ATOM 2009 C CA . ARG B 1 79 ? 16.375 23.766 -3.475 1 95.25 79 ARG B CA 1
ATOM 2010 C C . ARG B 1 79 ? 16.375 24.312 -2.049 1 95.25 79 ARG B C 1
ATOM 2012 O O . ARG B 1 79 ? 16.797 25.438 -1.808 1 95.25 79 ARG B O 1
ATOM 2019 N N . ASN B 1 80 ? 15.961 23.531 -1.055 1 94.5 80 ASN B N 1
ATOM 2020 C CA . ASN B 1 80 ? 15.695 24.047 0.281 1 94.5 80 ASN B CA 1
ATOM 2021 C C . ASN B 1 80 ? 16.641 23.438 1.317 1 94.5 80 ASN B C 1
ATOM 2023 O O . ASN B 1 80 ? 16.625 23.844 2.48 1 94.5 80 ASN B O 1
ATOM 2027 N N . SER B 1 81 ? 17.422 22.438 0.947 1 93.25 81 SER B N 1
ATOM 2028 C CA . SER B 1 81 ? 18.312 21.719 1.838 1 93.25 81 SER B CA 1
ATOM 2029 C C . SER B 1 81 ? 17.547 21.047 2.973 1 93.25 81 SER B C 1
ATOM 2031 O O . SER B 1 81 ? 18.109 20.75 4.027 1 93.25 81 SER B O 1
ATOM 2033 N N . ARG B 1 82 ? 16.25 21.016 2.824 1 93.81 82 ARG B N 1
ATOM 2034 C CA . ARG B 1 82 ? 15.312 20.297 3.695 1 93.81 82 ARG B CA 1
ATOM 2035 C C . ARG B 1 82 ? 14.016 19.984 2.963 1 93.81 82 ARG B C 1
ATOM 2037 O O . ARG B 1 82 ? 13.719 20.562 1.922 1 93.81 82 ARG B O 1
ATOM 2044 N N . PHE B 1 83 ? 13.312 18.938 3.445 1 95.38 83 PHE B N 1
ATOM 2045 C CA . PHE B 1 83 ? 12.008 18.672 2.857 1 95.38 83 PHE B CA 1
ATOM 2046 C C . PHE B 1 83 ? 10.969 19.656 3.371 1 95.38 83 PHE B C 1
ATOM 2048 O O . PHE B 1 83 ? 10.852 19.875 4.578 1 95.38 83 PHE B O 1
ATOM 2055 N N . SER B 1 84 ? 10.289 20.297 2.488 1 94.06 84 SER B N 1
ATOM 2056 C CA . SER B 1 84 ? 9.195 21.188 2.857 1 94.06 84 SER B CA 1
ATOM 2057 C C . SER B 1 84 ? 8.047 20.422 3.512 1 94.06 84 SER B C 1
ATOM 2059 O O . SER B 1 84 ? 7.715 19.312 3.086 1 94.06 84 SER B O 1
ATOM 2061 N N . PRO B 1 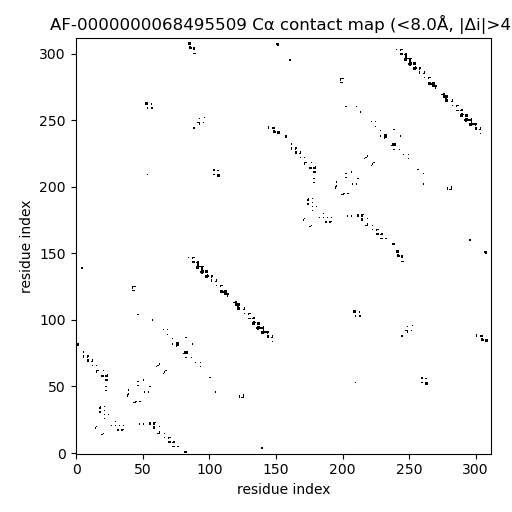85 ? 7.402 20.969 4.516 1 92.69 85 PRO B N 1
ATOM 2062 C CA . PRO B 1 85 ? 6.32 20.297 5.238 1 92.69 85 PRO B CA 1
ATOM 2063 C C . PRO B 1 85 ? 5.172 19.875 4.324 1 92.69 85 PRO B C 1
ATOM 2065 O O . PRO B 1 85 ? 4.492 18.875 4.602 1 92.69 85 PRO B O 1
ATOM 2068 N N . ARG B 1 86 ? 5.031 20.547 3.297 1 91.94 86 ARG B N 1
ATOM 2069 C CA . ARG B 1 86 ? 3.951 20.219 2.369 1 91.94 86 ARG B CA 1
ATOM 2070 C C . ARG B 1 86 ? 4.141 18.828 1.771 1 91.94 86 ARG B C 1
ATOM 2072 O O . ARG B 1 86 ? 3.186 18.219 1.286 1 91.94 86 ARG B O 1
ATOM 2079 N N . TRP B 1 87 ? 5.367 18.297 1.819 1 94.94 87 TRP B N 1
ATOM 2080 C CA . TRP B 1 87 ? 5.664 17.016 1.184 1 94.94 87 TRP B CA 1
ATOM 2081 C C . TRP B 1 87 ? 5.703 15.891 2.215 1 94.94 87 TRP B C 1
ATOM 2083 O O . TRP B 1 87 ? 5.867 14.727 1.86 1 94.94 87 TRP B O 1
ATOM 2093 N N . TYR B 1 88 ? 5.473 16.188 3.492 1 95.25 88 TYR B N 1
ATOM 2094 C CA . TYR B 1 88 ? 5.516 15.172 4.547 1 95.25 88 TYR B CA 1
ATOM 2095 C C . TYR B 1 88 ? 4.457 14.102 4.316 1 95.25 88 TYR B C 1
ATOM 2097 O O . TYR B 1 88 ? 4.734 12.906 4.438 1 95.25 88 TYR B O 1
ATOM 2105 N N . PRO B 1 89 ? 3.264 14.516 3.916 1 95.12 89 PRO B N 1
ATOM 2106 C CA . PRO B 1 89 ? 2.254 13.484 3.676 1 95.12 89 PRO B CA 1
ATOM 2107 C C . PRO B 1 89 ? 2.607 12.57 2.5 1 95.12 89 PRO B C 1
ATOM 2109 O O . PRO B 1 89 ? 2.346 11.367 2.545 1 95.12 89 PRO B O 1
ATOM 2112 N N . LEU B 1 90 ? 3.15 13.133 1.49 1 95.81 90 LEU B N 1
ATOM 2113 C CA . LEU B 1 90 ? 3.523 12.336 0.329 1 95.81 90 LEU B CA 1
ATOM 2114 C C . LEU B 1 90 ? 4.672 11.391 0.666 1 95.81 90 LEU B C 1
ATOM 2116 O O . LEU B 1 90 ? 4.695 10.25 0.206 1 95.81 90 LEU B O 1
ATOM 2120 N N . ILE B 1 91 ? 5.605 11.867 1.435 1 97.19 91 ILE B N 1
ATOM 2121 C CA . ILE B 1 91 ? 6.707 11.016 1.882 1 97.19 91 ILE B CA 1
ATOM 2122 C C . ILE B 1 91 ? 6.16 9.875 2.734 1 97.19 91 ILE B C 1
ATOM 2124 O O . ILE B 1 91 ? 6.609 8.734 2.613 1 97.19 91 ILE B O 1
ATOM 2128 N N . THR B 1 92 ? 5.172 10.18 3.541 1 96.62 92 THR B N 1
ATOM 2129 C CA . THR B 1 92 ? 4.535 9.172 4.383 1 96.62 92 THR B CA 1
ATOM 2130 C C . THR B 1 92 ? 3.863 8.102 3.531 1 96.62 92 THR B C 1
ATOM 2132 O O . THR B 1 92 ? 4.047 6.906 3.77 1 96.62 92 THR B O 1
ATOM 2135 N N . ILE B 1 93 ? 3.158 8.516 2.516 1 96 93 ILE B N 1
ATOM 2136 C CA . ILE B 1 93 ? 2.451 7.598 1.626 1 96 93 ILE B CA 1
ATOM 2137 C C . ILE B 1 93 ? 3.459 6.742 0.862 1 96 93 ILE B C 1
ATOM 2139 O O . ILE B 1 93 ? 3.291 5.523 0.754 1 96 93 ILE B O 1
ATOM 2143 N N . TYR B 1 94 ? 4.434 7.406 0.335 1 96.12 94 TYR B N 1
ATOM 2144 C CA . TYR B 1 94 ? 5.473 6.688 -0.389 1 96.12 94 TYR B CA 1
ATOM 2145 C C . TYR B 1 94 ? 6.102 5.609 0.487 1 96.12 94 TYR B C 1
ATOM 2147 O O . TYR B 1 94 ? 6.211 4.453 0.078 1 96.12 94 TYR B O 1
ATOM 2155 N N . GLY B 1 95 ? 6.574 6.074 1.633 1 96.25 95 GLY B N 1
ATOM 2156 C CA . GLY B 1 95 ? 7.219 5.125 2.523 1 96.25 95 GLY B CA 1
ATOM 2157 C C . GLY B 1 95 ? 6.348 3.922 2.84 1 96.25 95 GLY B C 1
ATOM 2158 O O . GLY B 1 95 ? 6.832 2.787 2.854 1 96.25 95 GLY B O 1
ATOM 2159 N N . PHE B 1 96 ? 5.125 4.18 3.076 1 94.69 96 PHE B N 1
ATOM 2160 C CA . PHE B 1 96 ? 4.195 3.1 3.395 1 94.69 96 PHE B CA 1
ATOM 2161 C C . PHE B 1 96 ? 4.035 2.156 2.209 1 94.69 96 PHE B C 1
ATOM 2163 O O . PHE B 1 96 ? 4.105 0.936 2.367 1 94.69 96 PHE B O 1
ATOM 2170 N N . ASN B 1 97 ? 3.82 2.719 1.08 1 93.56 97 ASN B N 1
ATOM 2171 C CA . ASN B 1 97 ? 3.637 1.926 -0.131 1 93.56 97 ASN B CA 1
ATOM 2172 C C . ASN B 1 97 ? 4.859 1.065 -0.43 1 93.56 97 ASN B C 1
ATOM 2174 O O . ASN B 1 97 ? 4.73 -0.127 -0.712 1 93.56 97 ASN B O 1
ATOM 2178 N N . ALA B 1 98 ? 5.992 1.702 -0.369 1 95.19 98 ALA B N 1
ATOM 2179 C CA . ALA B 1 98 ? 7.234 0.987 -0.653 1 95.19 98 ALA B CA 1
ATOM 2180 C C . ALA B 1 98 ? 7.461 -0.137 0.354 1 95.19 98 ALA B C 1
ATOM 2182 O O . ALA B 1 98 ? 7.859 -1.243 -0.02 1 95.19 98 ALA B O 1
ATOM 2183 N N . ALA B 1 99 ? 7.172 0.119 1.577 1 95.19 99 ALA B N 1
ATOM 2184 C CA . ALA B 1 99 ? 7.332 -0.898 2.613 1 95.19 99 ALA B CA 1
ATOM 2185 C C . ALA B 1 99 ? 6.348 -2.045 2.41 1 95.19 99 ALA B C 1
ATOM 2187 O O . ALA B 1 99 ? 6.723 -3.217 2.5 1 95.19 99 ALA B O 1
ATOM 2188 N N . LEU B 1 100 ? 5.168 -1.729 2.078 1 93.06 100 LEU B N 1
ATOM 2189 C CA . LEU B 1 100 ? 4.125 -2.736 1.91 1 93.06 100 LEU B CA 1
ATOM 2190 C C . LEU B 1 100 ? 4.43 -3.639 0.719 1 93.06 100 LEU B C 1
ATOM 2192 O O . LEU B 1 100 ? 4.332 -4.863 0.821 1 93.06 100 LEU B O 1
ATOM 2196 N N . THR B 1 101 ? 4.684 -3.068 -0.395 1 94.5 101 THR B N 1
ATOM 2197 C CA . THR B 1 101 ? 4.957 -3.857 -1.589 1 94.5 101 THR B CA 1
ATOM 2198 C C . THR B 1 101 ? 6.195 -4.727 -1.392 1 94.5 101 THR B C 1
ATOM 2200 O O . THR B 1 101 ? 6.211 -5.895 -1.779 1 94.5 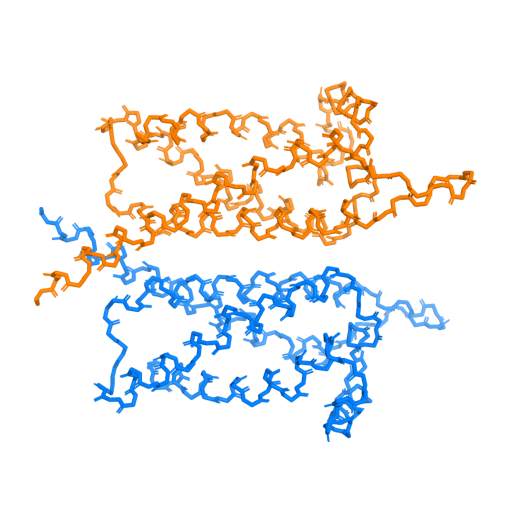101 THR B O 1
ATOM 2203 N N . THR B 1 102 ? 7.234 -4.129 -0.744 1 95.56 102 THR B N 1
ATOM 2204 C CA . THR B 1 102 ? 8.438 -4.914 -0.495 1 95.56 102 THR B CA 1
ATOM 2205 C C . THR B 1 102 ? 8.172 -5.996 0.547 1 95.56 102 THR B C 1
ATOM 2207 O O . THR B 1 102 ? 8.734 -7.09 0.469 1 95.56 102 THR B O 1
ATOM 2210 N N . TYR B 1 103 ? 7.355 -5.668 1.487 1 94.81 103 TYR B N 1
ATOM 2211 C CA . TYR B 1 103 ? 6.953 -6.676 2.461 1 94.81 103 TYR B CA 1
ATOM 2212 C C . TYR B 1 103 ? 6.371 -7.902 1.766 1 94.81 103 TYR B C 1
ATOM 2214 O O . TYR B 1 103 ? 6.723 -9.039 2.098 1 94.81 103 TYR B O 1
ATOM 2222 N N . THR B 1 104 ? 5.473 -7.723 0.802 1 94.19 104 THR B N 1
ATOM 2223 C CA . THR B 1 104 ? 4.875 -8.82 0.055 1 94.19 104 THR B CA 1
ATOM 2224 C C . THR B 1 104 ? 5.945 -9.633 -0.668 1 94.19 104 THR B C 1
ATOM 2226 O O . THR B 1 104 ? 5.898 -10.867 -0.683 1 94.19 104 THR B O 1
ATOM 2229 N N . CYS B 1 105 ? 6.918 -8.93 -1.198 1 93.75 105 CYS B N 1
ATOM 2230 C CA . CYS B 1 105 ? 8.016 -9.625 -1.861 1 93.75 105 CYS B CA 1
ATOM 2231 C C . CYS B 1 105 ? 8.797 -10.477 -0.871 1 93.75 105 CYS B C 1
ATOM 2233 O O . CYS B 1 105 ? 9.141 -11.625 -1.17 1 93.75 105 CYS B O 1
ATOM 2235 N N . LEU B 1 106 ? 9.07 -9.906 0.266 1 93.88 106 LEU B N 1
ATOM 2236 C CA . LEU B 1 106 ? 9.852 -10.594 1.282 1 93.88 106 LEU B CA 1
ATOM 2237 C C . LEU B 1 106 ? 9.133 -11.852 1.768 1 93.88 106 LEU B C 1
ATOM 2239 O O . LEU B 1 106 ? 9.773 -12.852 2.094 1 93.88 106 LEU B O 1
ATOM 2243 N N . VAL B 1 107 ? 7.832 -11.789 1.827 1 91.75 107 VAL B N 1
ATOM 2244 C CA . VAL B 1 107 ? 7.039 -12.945 2.232 1 91.75 107 VAL B CA 1
ATOM 2245 C C . VAL B 1 107 ? 7.25 -14.094 1.245 1 91.75 107 VAL B C 1
ATOM 2247 O O . VAL B 1 107 ? 7.371 -15.25 1.647 1 91.75 107 VAL B O 1
ATOM 2250 N N . TYR B 1 108 ? 7.273 -13.82 -0.034 1 90.69 108 TYR B N 1
ATOM 2251 C CA . TYR B 1 108 ? 7.516 -14.844 -1.051 1 90.69 108 TYR B CA 1
ATOM 2252 C C . TYR B 1 108 ? 8.953 -15.352 -0.985 1 90.69 108 TYR B C 1
ATOM 2254 O O . TYR B 1 108 ? 9.195 -16.547 -1.12 1 90.69 108 TYR B O 1
ATOM 2262 N N . ILE B 1 109 ? 9.836 -14.406 -0.752 1 90 109 ILE B N 1
ATOM 2263 C CA . ILE B 1 109 ? 11.25 -14.766 -0.707 1 90 109 ILE B CA 1
ATOM 2264 C C . ILE B 1 109 ? 11.523 -15.648 0.507 1 90 109 ILE B C 1
ATOM 2266 O O . ILE B 1 109 ? 12.344 -16.562 0.443 1 90 109 ILE B O 1
ATOM 2270 N N . ALA B 1 110 ? 10.781 -15.391 1.512 1 88.38 110 ALA B N 1
ATOM 2271 C CA . ALA B 1 110 ? 10.977 -16.156 2.744 1 88.38 110 ALA B CA 1
ATOM 2272 C C . ALA B 1 110 ? 10.414 -17.562 2.607 1 88.38 110 ALA B C 1
ATOM 2274 O O . ALA B 1 110 ? 10.797 -18.469 3.361 1 88.38 110 ALA B O 1
ATOM 2275 N N . GLN B 1 111 ? 9.398 -17.578 1.603 1 80.5 111 GLN B N 1
ATOM 2276 C CA . GLN B 1 111 ? 8.852 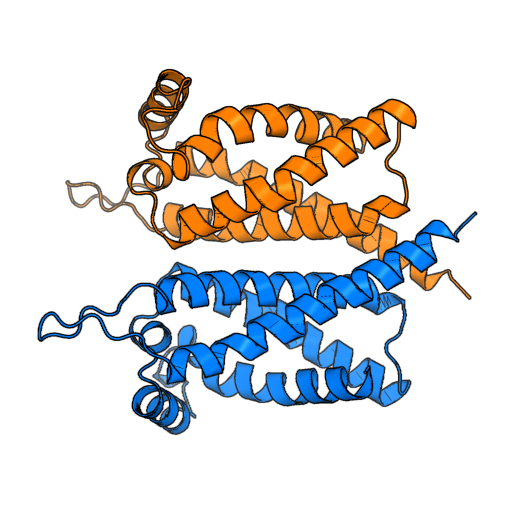-18.906 1.412 1 80.5 111 GLN B CA 1
ATOM 2277 C C . GLN B 1 111 ? 9.867 -19.844 0.757 1 80.5 111 GLN B C 1
ATOM 2279 O O . GLN B 1 111 ? 10.555 -19.453 -0.192 1 80.5 111 GLN B O 1
ATOM 2284 N N . ARG B 1 112 ? 10.461 -20.656 1.426 1 61.69 112 ARG B N 1
ATOM 2285 C CA . ARG B 1 112 ? 11.484 -21.656 1.16 1 61.69 112 ARG B CA 1
ATOM 2286 C C . ARG B 1 112 ? 11.438 -22.109 -0.296 1 61.69 112 ARG B C 1
ATOM 2288 O O . ARG B 1 112 ? 10.359 -22.25 -0.878 1 61.69 112 ARG B O 1
ATOM 2295 N N . GLU B 1 113 ? 12.43 -21.625 -1.037 1 57.56 113 GLU B N 1
ATOM 2296 C CA . GLU B 1 113 ? 12.617 -22.234 -2.355 1 57.56 113 GLU B CA 1
ATOM 2297 C C . GLU B 1 113 ? 12.961 -23.703 -2.244 1 57.56 113 GLU B C 1
ATOM 2299 O O . GLU B 1 113 ? 13.812 -24.094 -1.439 1 57.56 113 GLU B O 1
ATOM 2304 N N . VAL B 1 114 ? 11.93 -24.547 -2.484 1 52.44 114 VAL B N 1
ATOM 2305 C CA . VAL B 1 114 ? 12.32 -25.938 -2.613 1 52.44 114 VAL B CA 1
ATOM 2306 C C . VAL B 1 114 ? 13.328 -26.094 -3.756 1 52.44 114 VAL B C 1
ATOM 2308 O O . VAL B 1 114 ? 13.039 -25.719 -4.898 1 52.44 114 VAL B O 1
ATOM 2311 N N . VAL B 1 115 ? 14.594 -26.094 -3.404 1 51.75 115 VAL B N 1
ATOM 2312 C CA . VAL B 1 115 ? 15.586 -26.391 -4.43 1 51.75 115 VAL B CA 1
ATOM 2313 C C . VAL B 1 115 ? 15.453 -27.859 -4.859 1 51.75 115 VAL B C 1
ATOM 2315 O O . VAL B 1 115 ? 14.906 -28.672 -4.121 1 51.75 115 VAL B O 1
ATOM 2318 N N . GLY B 1 116 ? 15.477 -27.953 -6.102 1 48.53 116 GLY B N 1
ATOM 2319 C CA . GLY B 1 116 ? 15.445 -29.234 -6.789 1 48.53 116 GLY B CA 1
ATOM 2320 C C . GLY B 1 116 ? 15.789 -30.406 -5.887 1 48.53 116 GLY B C 1
ATOM 2321 O O . GLY B 1 116 ? 15.227 -31.484 -6.027 1 48.53 116 GLY B O 1
ATOM 2322 N N . SER B 1 117 ? 16.734 -30.328 -5.199 1 51.81 117 SER B N 1
ATOM 2323 C CA . SER B 1 117 ? 17.172 -31.531 -4.504 1 51.81 117 SER B CA 1
ATOM 2324 C C . SER B 1 117 ? 16.359 -31.766 -3.236 1 51.81 117 SER B C 1
ATOM 2326 O O . SER B 1 117 ? 16.641 -32.719 -2.48 1 51.81 117 SER B O 1
ATOM 2328 N N . GLY B 1 118 ? 15.203 -31.031 -3.049 1 58.31 118 GLY B N 1
ATOM 2329 C CA . GLY B 1 118 ? 14.398 -31.25 -1.857 1 58.31 118 GLY B CA 1
ATOM 2330 C C . GLY B 1 118 ? 14.781 -30.344 -0.703 1 58.31 118 GLY B C 1
ATOM 2331 O O . GLY B 1 118 ? 14.117 -30.328 0.333 1 58.31 118 GLY B O 1
ATOM 2332 N N . LEU B 1 119 ? 16.016 -29.797 -0.964 1 56.75 119 LEU B N 1
ATOM 2333 C CA . LEU B 1 119 ? 16.484 -28.984 0.153 1 56.75 119 LEU B CA 1
ATOM 2334 C C . LEU B 1 119 ? 15.891 -27.578 0.088 1 56.75 119 LEU B C 1
ATOM 2336 O O . LEU B 1 119 ? 15.852 -26.969 -0.982 1 56.75 119 LEU B O 1
ATOM 2340 N N . VAL B 1 120 ? 15.18 -27.234 1.06 1 62.72 120 VAL B N 1
ATOM 2341 C CA . VAL B 1 120 ? 14.617 -25.906 1.225 1 62.72 120 VAL B CA 1
ATOM 2342 C C . VAL B 1 120 ? 15.695 -24.938 1.716 1 62.72 120 VAL B C 1
ATOM 2344 O O . VAL B 1 120 ? 16.312 -25.172 2.762 1 62.72 120 VAL B O 1
ATOM 2347 N N . ARG B 1 121 ? 16.344 -24.188 0.682 1 74.38 121 ARG B N 1
ATOM 2348 C CA . ARG B 1 121 ? 17.344 -23.219 1.131 1 74.38 121 ARG B CA 1
ATOM 2349 C C . ARG B 1 121 ? 16.797 -21.797 1.077 1 74.38 121 ARG B C 1
ATOM 2351 O O . ARG B 1 121 ? 16.078 -21.438 0.142 1 74.38 121 ARG B O 1
ATOM 2358 N N . PHE B 1 122 ? 16.984 -21.188 2.16 1 80.12 122 PHE B N 1
ATOM 2359 C CA . PHE B 1 122 ? 16.656 -19.766 2.262 1 80.12 122 PHE B CA 1
ATOM 2360 C C . PHE B 1 122 ? 17.625 -18.938 1.428 1 80.12 122 PHE B C 1
ATOM 2362 O O . PHE B 1 122 ? 18.828 -19.125 1.485 1 80.12 122 PHE B O 1
ATOM 2369 N N . ASN B 1 123 ? 17.078 -18.078 0.501 1 84.38 123 ASN B N 1
ATOM 2370 C CA . ASN B 1 123 ? 17.891 -17.203 -0.335 1 84.38 123 ASN B CA 1
ATOM 2371 C C . ASN B 1 123 ? 18.297 -15.93 0.41 1 84.38 123 ASN B C 1
ATOM 2373 O O . ASN B 1 123 ? 17.703 -14.867 0.191 1 84.38 123 ASN B O 1
ATOM 2377 N N . TRP B 1 124 ? 19.297 -16.031 1.182 1 86.25 124 TRP B N 1
ATOM 2378 C CA . TRP B 1 124 ? 19.766 -14.945 2.033 1 86.25 124 TRP B CA 1
ATOM 2379 C C . TRP B 1 124 ? 20.188 -13.742 1.197 1 86.25 124 TRP B C 1
ATOM 2381 O O . TRP B 1 124 ? 19.828 -12.602 1.509 1 86.25 124 TRP B O 1
ATOM 2391 N N . PRO B 1 125 ? 20.953 -14.016 0.133 1 86.31 125 PRO B N 1
ATOM 2392 C CA . PRO B 1 125 ? 21.391 -12.859 -0.646 1 86.31 125 PRO B CA 1
ATOM 2393 C C . PRO B 1 125 ? 20.219 -12.023 -1.175 1 86.31 125 PRO B C 1
ATOM 2395 O O . PRO B 1 125 ? 20.234 -10.797 -1.055 1 86.31 125 PRO B O 1
ATOM 2398 N N . LEU B 1 126 ? 19.234 -12.688 -1.663 1 88.94 126 LEU B N 1
ATOM 2399 C CA . LEU B 1 126 ? 18.078 -11.969 -2.193 1 88.94 126 LEU B CA 1
ATOM 2400 C C . LEU B 1 126 ? 17.312 -11.266 -1.076 1 88.94 126 LEU B C 1
ATOM 2402 O O . LEU B 1 126 ? 16.891 -10.117 -1.233 1 88.94 126 LEU B O 1
ATOM 2406 N N . PHE B 1 127 ? 17.219 -11.922 -0.011 1 92.06 127 PHE B N 1
ATOM 2407 C CA . PHE B 1 127 ? 16.531 -11.344 1.139 1 92.06 127 PHE B CA 1
ATOM 2408 C C . PHE B 1 127 ? 17.203 -10.062 1.587 1 92.06 127 PHE B C 1
ATOM 2410 O O . PHE B 1 127 ? 16.547 -9.062 1.874 1 92.06 127 PHE B O 1
ATOM 2417 N N . LEU B 1 128 ? 18.453 -10.031 1.557 1 90.69 128 LEU B N 1
ATOM 2418 C CA . LEU B 1 128 ? 19.219 -8.891 2.041 1 90.69 128 LEU B CA 1
ATOM 2419 C C . LEU B 1 128 ? 19.156 -7.73 1.049 1 90.69 128 LEU B C 1
ATOM 2421 O O . LEU B 1 128 ? 19.344 -6.57 1.427 1 90.69 128 LEU B O 1
ATOM 2425 N N . VAL B 1 129 ? 18.953 -8.031 -0.139 1 89.25 129 VAL B N 1
ATOM 2426 C CA . VAL B 1 129 ? 18.781 -6.992 -1.148 1 89.25 129 VAL B CA 1
ATOM 2427 C C . VAL B 1 129 ? 17.453 -6.266 -0.933 1 89.25 129 VAL B C 1
ATOM 2429 O O . VAL B 1 129 ? 17.375 -5.043 -1.068 1 89.25 129 VAL B O 1
ATOM 2432 N N . TYR B 1 130 ? 16.406 -7.035 -0.535 1 93 130 TYR B N 1
ATOM 2433 C CA . TYR B 1 130 ? 15.07 -6.48 -0.411 1 93 130 TYR B CA 1
ATOM 2434 C C . TYR B 1 130 ? 14.859 -5.859 0.965 1 93 130 TYR B C 1
ATOM 2436 O O . TYR B 1 130 ? 14.039 -4.953 1.127 1 93 130 TYR B O 1
ATOM 2444 N N . LEU B 1 131 ? 15.594 -6.234 1.857 1 94.25 131 LEU B N 1
ATOM 2445 C CA . LEU B 1 131 ? 15.336 -5.867 3.246 1 94.25 131 LEU B CA 1
ATOM 2446 C C . LEU B 1 131 ? 15.508 -4.363 3.449 1 94.25 131 LEU B C 1
ATOM 2448 O O . LEU B 1 131 ? 14.656 -3.717 4.062 1 94.25 131 LEU B O 1
ATOM 2452 N N . PRO B 1 132 ? 16.547 -3.758 2.895 1 94.31 132 PRO B N 1
ATOM 2453 C CA . PRO B 1 132 ? 16.703 -2.314 3.094 1 94.31 132 PRO B CA 1
ATOM 2454 C C . PRO B 1 132 ? 15.57 -1.512 2.457 1 94.31 132 PRO B C 1
ATOM 2456 O O . PRO B 1 132 ? 15.18 -0.466 2.98 1 94.31 132 PRO B O 1
ATOM 2459 N N . THR B 1 133 ? 15.078 -1.97 1.416 1 93.5 133 THR B N 1
ATOM 2460 C CA . THR B 1 133 ? 14.031 -1.243 0.708 1 93.5 133 THR B CA 1
ATOM 2461 C C . THR B 1 133 ? 12.68 -1.439 1.39 1 93.5 133 THR B C 1
ATOM 2463 O O . THR B 1 133 ? 11.688 -0.83 0.994 1 93.5 133 THR B O 1
ATOM 2466 N N . PHE B 1 134 ? 12.734 -2.312 2.34 1 96.25 134 PHE B N 1
ATOM 2467 C CA . PHE B 1 134 ? 11.594 -2.428 3.236 1 96.25 134 PHE B CA 1
ATOM 2468 C C . PHE B 1 134 ? 11.789 -1.564 4.477 1 96.25 134 PHE B C 1
ATOM 2470 O O . PHE B 1 134 ? 10.922 -0.754 4.816 1 96.25 134 PHE B O 1
ATOM 2477 N N . MET B 1 135 ? 12.922 -1.662 5.098 1 96.5 135 MET B N 1
ATOM 2478 C CA . MET B 1 135 ? 13.203 -1.041 6.391 1 96.5 135 MET B CA 1
ATOM 2479 C C . MET B 1 135 ? 13.289 0.476 6.258 1 96.5 135 MET B C 1
ATOM 2481 O O . MET B 1 135 ? 12.711 1.206 7.066 1 96.5 135 MET B O 1
ATOM 2485 N N . ILE B 1 136 ? 13.984 0.949 5.312 1 97 136 ILE B N 1
ATOM 2486 C CA . ILE B 1 136 ? 14.227 2.381 5.172 1 97 136 ILE B CA 1
ATOM 2487 C C . ILE B 1 136 ? 12.914 3.105 4.902 1 97 136 ILE B C 1
ATOM 2489 O O . ILE B 1 136 ? 12.539 4.023 5.637 1 97 136 ILE B O 1
ATOM 2493 N N . PRO B 1 137 ? 12.148 2.664 3.918 1 97.12 137 PRO B N 1
ATOM 2494 C CA . PRO B 1 137 ? 10.867 3.342 3.691 1 97.12 137 PRO B CA 1
ATOM 2495 C C . PRO B 1 137 ? 9.906 3.191 4.867 1 97.12 137 PRO B C 1
ATOM 2497 O O . PRO B 1 137 ? 9.117 4.102 5.145 1 97.12 137 PRO B O 1
ATOM 2500 N N . ALA B 1 138 ? 9.969 2.057 5.523 1 96.81 138 ALA B N 1
ATOM 2501 C CA . ALA B 1 138 ? 9.109 1.868 6.688 1 96.81 138 ALA B CA 1
ATOM 2502 C C . ALA B 1 138 ? 9.422 2.893 7.773 1 96.81 138 ALA B C 1
ATOM 2504 O O . ALA B 1 138 ? 8.508 3.529 8.312 1 96.81 138 ALA B O 1
ATOM 2505 N N . VAL B 1 139 ? 10.625 3.033 8.055 1 97.44 139 VAL B N 1
ATOM 2506 C CA . VAL B 1 139 ? 11.055 3.99 9.062 1 97.44 139 VAL B CA 1
ATOM 2507 C C . VAL B 1 139 ? 10.734 5.41 8.609 1 97.44 139 VAL B C 1
ATOM 2509 O O . VAL B 1 139 ? 10.25 6.23 9.391 1 97.44 139 VAL B O 1
ATOM 2512 N N . MET B 1 140 ? 11 5.656 7.387 1 97.19 140 MET B N 1
ATOM 2513 C CA . MET B 1 140 ? 10.711 6.961 6.797 1 97.19 140 MET B CA 1
ATOM 2514 C C . MET B 1 140 ? 9.234 7.297 6.922 1 97.19 140 MET B C 1
ATOM 2516 O O . MET B 1 140 ? 8.875 8.422 7.289 1 97.19 140 MET B O 1
ATOM 2520 N N . SER B 1 141 ? 8.383 6.332 6.617 1 96.94 141 SER B N 1
ATOM 2521 C CA . SER B 1 141 ? 6.941 6.531 6.691 1 96.94 141 SER B CA 1
ATOM 2522 C C . SER B 1 141 ? 6.508 6.887 8.109 1 96.94 141 SER B C 1
ATOM 2524 O O . SER B 1 141 ? 5.75 7.84 8.312 1 96.94 141 SER B O 1
ATOM 2526 N N . VAL B 1 142 ? 7.02 6.188 9.047 1 96.56 142 VAL B N 1
ATOM 2527 C CA . VAL B 1 142 ? 6.645 6.414 10.438 1 96.56 142 VAL B CA 1
ATOM 2528 C C . VAL B 1 142 ? 7.156 7.777 10.898 1 96.56 142 VAL B C 1
ATOM 2530 O O . VAL B 1 142 ? 6.438 8.523 11.562 1 96.56 142 VAL B O 1
ATOM 2533 N N . GLN B 1 143 ? 8.367 8.102 10.562 1 97.06 143 GLN B N 1
ATOM 2534 C CA . GLN B 1 143 ? 8.969 9.367 10.969 1 97.06 143 GLN B CA 1
ATOM 2535 C C . GLN B 1 143 ? 8.172 10.547 10.43 1 97.06 143 GLN B C 1
ATOM 2537 O O . GLN B 1 143 ? 7.859 11.484 11.172 1 97.06 143 GLN B O 1
ATOM 2542 N N . TYR B 1 144 ? 7.867 10.516 9.25 1 96.75 144 TYR B N 1
ATOM 2543 C CA . TYR B 1 144 ? 7.199 11.664 8.648 1 96.75 144 TYR B CA 1
ATOM 2544 C C . TYR B 1 144 ? 5.715 11.672 8.984 1 96.75 144 TYR B C 1
ATOM 2546 O O . TYR B 1 144 ? 5.074 12.727 8.984 1 96.75 144 TYR B O 1
ATOM 2554 N N . TYR B 1 145 ? 5.168 10.469 9.211 1 96.06 145 TYR B N 1
ATOM 2555 C CA . TYR B 1 145 ? 3.832 10.406 9.789 1 96.06 145 TYR B CA 1
ATOM 2556 C C . TYR B 1 145 ? 3.779 11.148 11.125 1 96.06 145 TYR B C 1
ATOM 2558 O O . TYR B 1 145 ? 2.898 11.984 11.344 1 96.06 145 TYR B O 1
ATOM 2566 N N . LEU B 1 146 ? 4.711 10.859 11.969 1 95.19 146 LEU B N 1
ATOM 2567 C CA . LEU B 1 146 ? 4.75 11.477 13.289 1 95.19 146 LEU B CA 1
ATOM 2568 C C . LEU B 1 146 ? 4.996 12.977 13.18 1 95.19 146 LEU B C 1
ATOM 2570 O O . LEU B 1 146 ? 4.445 13.758 13.961 1 95.19 146 LEU B O 1
ATOM 2574 N N . LYS B 1 147 ? 5.832 13.375 12.227 1 93.81 147 LYS B N 1
ATOM 2575 C CA . LYS B 1 147 ? 6.043 14.805 11.992 1 93.81 147 LYS B CA 1
ATOM 2576 C C . LYS B 1 147 ? 4.746 15.492 11.578 1 93.81 147 LYS B C 1
ATOM 2578 O O . LYS B 1 147 ? 4.445 16.594 12.047 1 93.81 147 LYS B O 1
ATOM 2583 N N . CYS B 1 148 ? 3.992 14.836 10.742 1 93.25 148 CYS B N 1
ATOM 2584 C CA . CYS B 1 148 ? 2.705 15.367 10.32 1 93.25 148 CYS B CA 1
ATOM 2585 C C . CYS B 1 148 ? 1.754 15.516 11.5 1 93.25 148 CYS B C 1
ATOM 2587 O O . CYS B 1 148 ? 1.155 16.578 11.695 1 93.25 148 CYS B O 1
ATOM 2589 N N . VAL B 1 149 ? 1.671 14.484 12.281 1 93.38 149 VAL B N 1
ATOM 2590 C CA . VAL B 1 149 ? 0.755 14.469 13.414 1 93.38 149 VAL B CA 1
ATOM 2591 C C . VAL B 1 149 ? 1.146 15.555 14.414 1 93.38 149 VAL B C 1
ATOM 2593 O O . VAL B 1 149 ? 0.283 16.234 14.961 1 93.38 149 VAL B O 1
ATOM 2596 N N . SER B 1 150 ? 2.404 15.688 14.656 1 92.62 150 SER B N 1
ATOM 2597 C CA . SER B 1 150 ? 2.889 16.703 15.586 1 92.62 150 SER B CA 1
ATOM 2598 C C . SER B 1 150 ? 2.527 18.109 15.117 1 92.62 150 SER B C 1
ATOM 2600 O O . SER B 1 150 ? 2.1 18.938 15.914 1 92.62 150 SER B O 1
ATOM 2602 N N . LEU B 1 151 ? 2.662 18.359 13.859 1 89.88 151 LEU B N 1
ATOM 2603 C CA . LEU B 1 151 ? 2.369 19.672 13.305 1 89.88 151 LEU B CA 1
ATOM 2604 C C . LEU B 1 151 ? 0.869 19.938 13.305 1 89.88 151 LEU B C 1
ATOM 2606 O O . LEU B 1 151 ? 0.434 21.062 13.539 1 89.88 151 LEU B O 1
ATOM 2610 N N . LEU B 1 152 ? 0.101 18.891 13.078 1 88.56 152 LEU B N 1
ATOM 2611 C CA . LEU B 1 152 ? -1.348 19.047 12.977 1 88.56 152 LEU B CA 1
ATOM 2612 C C . LEU B 1 152 ? -1.984 19.141 14.359 1 88.56 152 LEU B C 1
ATOM 2614 O O . LEU B 1 152 ? -3.023 19.781 14.523 1 88.56 152 LEU B O 1
ATOM 2618 N N . SER B 1 153 ? -1.43 18.438 15.281 1 85 153 SER B N 1
ATOM 2619 C CA . SER B 1 153 ? -1.957 18.484 16.641 1 85 153 SER B CA 1
ATOM 2620 C C . SER B 1 153 ? -1.723 19.859 17.266 1 85 153 SER B C 1
ATOM 2622 O O . SER B 1 153 ? -2.453 20.266 18.172 1 85 153 SER B O 1
ATOM 2624 N N . ASN B 1 154 ? -0.727 20.5 16.797 1 77.19 154 ASN B N 1
ATOM 2625 C CA . ASN B 1 154 ? -0.407 21.828 17.328 1 77.19 154 ASN B CA 1
ATOM 2626 C C . ASN B 1 154 ? -1.247 22.906 16.672 1 77.19 154 ASN B C 1
ATOM 2628 O O . ASN B 1 154 ? -1.199 24.078 17.078 1 77.19 154 ASN B O 1
ATOM 2632 N N . LEU B 1 155 ? -1.882 22.516 15.586 1 68 155 LEU B N 1
ATOM 2633 C CA . LEU B 1 155 ? -2.766 23.484 14.938 1 68 155 LEU B CA 1
ATOM 2634 C C . LEU B 1 155 ? -4.031 23.703 15.766 1 68 155 LEU B C 1
ATOM 2636 O O . LEU B 1 155 ? -4.68 22.734 16.172 1 68 155 LEU B O 1
ATOM 2640 N N . LYS B 1 156 ? -4.051 24.719 16.906 1 52.41 156 LYS B N 1
ATOM 2641 C CA . LYS B 1 156 ? -5.188 25.234 17.656 1 52.41 156 LYS B CA 1
ATOM 2642 C C . LYS B 1 156 ? -6.348 25.594 16.734 1 52.41 156 LYS B C 1
ATOM 2644 O O . LYS B 1 156 ? -6.141 26.156 15.664 1 52.41 156 LYS B O 1
#

Nearest PDB structures (foldseek):
  7mfi-assembly2_C  TM=8.704E-01  e=1.375E-05  Bos taurus
  7mfi-assembly1_A  TM=8.752E-01  e=6.603E-05  Bos taurus
  7m96-assembly2_C  TM=8.562E-01  e=4.874E-05  Bos taurus
  7m93-assembly2_C  TM=8.596E-01  e=8.085E-05  Bos taurus
  6rw8-assembly1_A  TM=3.272E-01  e=4.302E+00  Xenorhabdus nematophila

Solvent-accessible surface area (backbone atoms only — not comparable to full-atom values): 16616 Å² total; per-residue (Å²): 108,67,64,58,51,42,53,50,38,55,55,44,50,60,47,42,62,49,49,51,39,53,68,74,43,58,67,90,75,49,87,40,55,65,62,48,50,50,48,33,70,72,37,59,43,59,61,79,68,66,49,47,67,66,55,36,51,52,42,50,46,38,60,66,51,49,47,57,47,32,52,50,51,41,53,43,24,72,74,62,78,42,79,56,66,54,48,30,63,56,47,19,45,46,12,44,50,43,18,49,56,37,45,50,50,48,54,58,54,66,45,58,42,69,38,90,85,70,48,62,48,74,54,57,66,38,48,59,65,48,44,54,54,21,52,53,27,39,51,47,12,52,54,29,43,51,52,47,33,56,58,40,59,65,57,127,110,67,64,58,51,43,51,50,38,57,56,44,50,61,46,43,62,50,48,50,38,54,68,74,43,59,67,90,74,49,85,39,55,64,61,48,49,50,49,34,69,73,38,60,44,58,60,79,68,66,48,48,69,67,56,37,52,51,43,50,47,36,61,67,52,48,47,58,47,33,54,51,52,41,54,44,25,70,75,62,79,41,78,57,66,54,47,31,64,54,48,19,45,48,12,43,50,43,17,50,56,37,46,50,50,48,54,57,56,65,45,56,43,69,37,88,86,70,49,63,48,75,54,58,67,39,49,60,66,47,44,55,56,20,51,52,26,40,51,46,13,53,53,30,42,50,51,46,32,55,56,41,61,65,58,128

Radius of gyration: 20.83 Å; Cα contacts (8 Å, |Δi|>4): 340; chains: 2; bounding box: 47×61×47 Å

pLDDT: mean 87.35, std 11.74, range [48.53, 97.5]

Sequence (312 aa):
MEYFYFIYFLLHIPITIVIDATVVIPPWFQWQEKLVEFHQQANGDFLLDSKPLWFRSFVYLELVLQLPAFVVFVIDYWRNSRFSPRWYPLITIYGFNAALTTYTCLVYIAQREVVGSGLVRFNWPLFLVYLPTFMIPAVMSVQYYLKCVSLLSNLKMEYFYFIYFLLHIPITIVIDATVVIPPWFQWQEKLVEFHQQANGDFLLDSKPLWFRSFVYLELVLQLPAFVVFVIDYWRNSRFSPRWYPLITIYGFNAALTTYTCLVYIAQREVVGSGLVRFNWPLFLVYLPTFMIPAVMSVQYYLKCVSLLSNLK

Foldseek 3Di:
DQVVVLVVLVVVLVVLVQALVPLQDDPVPRPRVPVNVVVCVVQVQVCSVVSDPLNNVLSVCCVVQVNVLSVVQNVCCVVVVGHDLVCLVVLLVNLVSQLVSLVVVLVVQQPFDCPPVRDRDRRVSNNVVSVCSNVVSPVSNVVSVVVNVVVVVPPD/DQVVVLVVLVVVLVCLVQALVPLQDDPVPHPRVPVNVVVCVVQVQVCSVVSDPLNNVLSVCCVVQVNVLSVVQNVCCVVVVGHDLVCLVVLLVNLVSQLVSLVVVLVVQQPFDCPPVRDRDRRVSNNVVSVCSNVVSPVSNVVSVVVNVVVVVPPD